Protein AF-0000000085275631 (afdb_homodimer)

Sequence (206 aa):
MLPTIRNWRVKLYSGRELEGDERRTMPYMPLYEVYSALKARQKQLEGGDKVHSDCPPELANLTECAEWEFYNGKLDGSITRGHPNGDYEVWKFSEVIKSKQEKMLPTIRNWRVKLYSGRELEGDERRTMPYMPLYEVYSALKARQKQLEGGDKVHSDCPPELANLTECAEWEFYNGKLDGSITRGHPNGDYEVWKFSEVIKSKQEK

Nearest PDB structures (foldseek):
  5x50-assembly1_F  TM=9.111E-01  e=1.555E-06  Komagataella phaffii GS115
  5m5y-assembly1_F  TM=8.422E-01  e=9.079E-07  Saccharomyces cerevisiae
  3gtj-assembly1_F  TM=9.039E-01  e=2.847E-06  Saccharomyces cerevisiae
  7o75-assembly1_F  TM=9.099E-01  e=5.576E-06  Saccharomyces cerevisiae S288C
  2nvx-assembly1_F  TM=8.985E-01  e=5.576E-06  Saccharomyces cerevisiae

Radius of gyration: 17.66 Å; Cα contacts (8 Å, |Δi|>4): 279; chains: 2; bounding box: 41×43×37 Å

Secondary structure (DSSP, 8-state):
---B----------SPEE-GGG--S-SEE-HHHHHHHHHHHHHHHHTTPPPPTTS-TT--SHHHHHHHHHHTT--B-EEEEE-TTS-EEEEEGGGSEEP----/---B----------SPEE-GGG--S-SEE-HHHHHHHHHHHHHHHHTTPPPPTTS-TT--SHHHHHHHHHHTT--B-EEEEE-TTS-EEEEEGGGSEEP----

Foldseek 3Di:
DDDDDDPPVVLQQPDEEQDDPRDDDDQADDPVRVVVQLVVQLVVVVVPDDQDPPQDPVDDDSSVSSVCCLVVVNDWDWDKAADPVRYIYIHISVRHHYDDDDD/DDDDDDPPVVLQQPDEEQDDPRDDDDQADDPVRVVVQLVVQLVVVVVPDDQDPPQDPVDDDSSVSSVCCLVVVNDWDWDKAADPVRYIYIHISVRHHYDDDDD

Organism: Cherax quadricarinatus (NCBI:txid27406)

pLDDT: mean 89.02, std 11.08, range [48.81, 97.0]

InterPro domains:
  IPR036161 RPB6/omega subunit-like superfamily [G3DSA:3.90.940.10] (14-97)
  IPR036161 RPB6/omega subunit-like superfamily [SSF63562] (8-97)

Structure (mmCIF, N/CA/C/O backbone):
data_AF-0000000085275631-model_v1
#
loop_
_entity.id
_entity.type
_entity.pdbx_description
1 polymer 'Uncharacterized protein'
#
loop_
_atom_site.group_PDB
_atom_site.id
_atom_site.type_symbol
_atom_site.label_atom_id
_atom_site.label_alt_id
_atom_site.label_comp_id
_atom_site.label_asym_id
_atom_site.label_entity_id
_atom_site.label_seq_id
_atom_site.pdbx_PDB_ins_code
_atom_site.Cartn_x
_atom_site.Cartn_y
_atom_site.Cartn_z
_atom_site.occupancy
_atom_site.B_iso_or_equiv
_atom_site.auth_seq_id
_atom_site.auth_comp_id
_atom_site.auth_asym_id
_atom_site.auth_atom_id
_atom_site.pdbx_PDB_model_num
ATOM 1 N N . MET A 1 1 ? 9.625 -22.375 -9.383 1 75.62 1 MET A N 1
ATOM 2 C CA . MET A 1 1 ? 8.82 -21.844 -8.281 1 75.62 1 MET A CA 1
ATOM 3 C C . MET A 1 1 ? 8.617 -20.344 -8.414 1 75.62 1 MET A C 1
ATOM 5 O O . MET A 1 1 ? 9.5 -19.641 -8.898 1 75.62 1 MET A O 1
ATOM 9 N N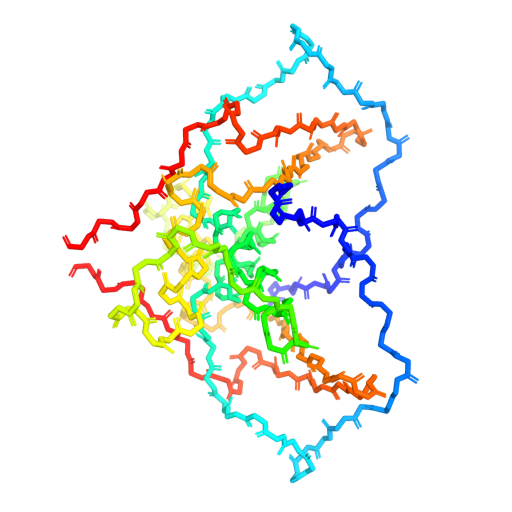 . LEU A 1 2 ? 7.387 -19.953 -8.289 1 86.81 2 LEU A N 1
ATOM 10 C CA . LEU A 1 2 ? 7.121 -18.531 -8.445 1 86.81 2 LEU A CA 1
ATOM 11 C C . LEU A 1 2 ? 7.641 -17.734 -7.246 1 86.81 2 LEU A C 1
ATOM 13 O O . LEU A 1 2 ? 7.586 -18.234 -6.113 1 86.81 2 LEU A O 1
ATOM 17 N N . PRO A 1 3 ? 8.219 -16.578 -7.523 1 84 3 PRO A N 1
ATOM 18 C CA . PRO A 1 3 ? 8.461 -15.719 -6.371 1 84 3 PRO A CA 1
ATOM 19 C C . PRO A 1 3 ? 7.207 -15.461 -5.543 1 84 3 PRO A C 1
ATOM 21 O O . PRO A 1 3 ? 6.109 -15.367 -6.102 1 84 3 PRO A O 1
ATOM 24 N N . THR A 1 4 ? 7.348 -15.453 -4.219 1 87.5 4 THR A N 1
ATOM 25 C CA . THR A 1 4 ? 6.188 -15.352 -3.338 1 87.5 4 THR A CA 1
ATOM 26 C C . THR A 1 4 ? 6.328 -14.156 -2.395 1 87.5 4 THR A C 1
ATOM 28 O O . T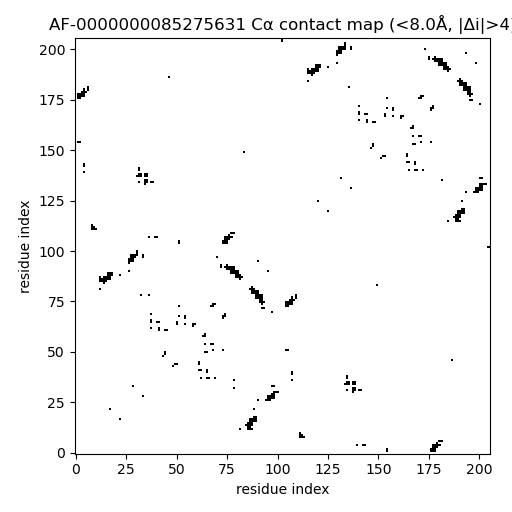HR A 1 4 ? 7.383 -13.961 -1.786 1 87.5 4 THR A O 1
ATOM 31 N N . ILE A 1 5 ? 5.215 -13.328 -2.436 1 82.88 5 ILE A N 1
ATOM 32 C CA . ILE A 1 5 ? 5.164 -12.242 -1.463 1 82.88 5 ILE A CA 1
ATOM 33 C C . ILE A 1 5 ? 4.629 -12.766 -0.132 1 82.88 5 ILE A C 1
ATOM 35 O O . ILE A 1 5 ? 3.539 -13.336 -0.075 1 82.88 5 ILE A O 1
ATOM 39 N N . ARG A 1 6 ? 5.289 -12.766 0.94 1 62.62 6 ARG A N 1
ATOM 40 C CA . ARG A 1 6 ? 4.855 -13.195 2.268 1 62.62 6 ARG A CA 1
ATOM 41 C C . ARG A 1 6 ? 4.414 -12 3.109 1 62.62 6 ARG A C 1
ATOM 43 O O . ARG A 1 6 ? 4.988 -10.914 3.002 1 62.62 6 ARG A O 1
ATOM 50 N N . ASN A 1 7 ? 3.111 -12.031 3.555 1 54.69 7 ASN A N 1
ATOM 51 C CA . ASN A 1 7 ? 2.492 -10.961 4.336 1 54.69 7 ASN A CA 1
ATOM 52 C C . ASN A 1 7 ? 3.43 -10.453 5.426 1 54.69 7 ASN A C 1
ATOM 54 O O . ASN A 1 7 ? 3.668 -11.141 6.418 1 54.69 7 ASN A O 1
ATOM 58 N N . TRP A 1 8 ? 4.387 -9.664 4.984 1 52 8 TRP A N 1
ATOM 59 C CA . TRP A 1 8 ? 5.391 -9.242 5.953 1 52 8 TRP A CA 1
ATOM 60 C C . TRP A 1 8 ? 4.875 -8.086 6.801 1 52 8 TRP A C 1
ATOM 62 O O . TRP A 1 8 ? 5.66 -7.371 7.43 1 52 8 TRP A O 1
ATOM 72 N N . ARG A 1 9 ? 3.447 -7.945 6.797 1 48.81 9 ARG A N 1
ATOM 73 C CA . ARG A 1 9 ? 3.082 -6.648 7.359 1 48.81 9 ARG A CA 1
ATOM 74 C C . ARG A 1 9 ? 3.939 -6.324 8.578 1 48.81 9 ARG A C 1
ATOM 76 O O . ARG A 1 9 ? 4.137 -5.152 8.906 1 48.81 9 ARG A O 1
ATOM 83 N N . VAL A 1 10 ? 4.238 -7.285 9.492 1 50.34 10 VAL A N 1
ATOM 84 C CA . VAL A 1 10 ? 4.812 -6.641 10.672 1 50.34 10 VAL A CA 1
ATOM 85 C C . VAL A 1 10 ? 6.254 -6.23 10.383 1 50.34 10 VAL A C 1
ATOM 87 O O . VAL A 1 10 ? 7.129 -7.082 10.219 1 50.34 10 VAL A O 1
ATOM 90 N N . LYS A 1 11 ? 6.43 -5.133 9.68 1 55.81 11 LYS A N 1
ATOM 91 C CA . LYS A 1 11 ? 7.832 -4.758 9.531 1 55.81 11 LYS A CA 1
ATOM 92 C C . LYS A 1 11 ? 8.438 -4.344 10.867 1 55.81 11 LYS A C 1
ATOM 94 O O . LYS A 1 11 ? 7.988 -3.373 11.484 1 55.81 11 LYS A O 1
ATOM 99 N N . LEU A 1 12 ? 9.008 -5.238 11.508 1 64.94 12 LEU A N 1
ATOM 100 C CA . LEU A 1 12 ? 9.797 -4.902 12.68 1 64.94 12 LEU A CA 1
ATOM 101 C C . LEU A 1 12 ? 11.125 -4.266 12.281 1 64.94 12 LEU A C 1
ATOM 103 O O . LEU A 1 12 ? 11.875 -4.832 11.484 1 64.94 12 LEU A O 1
ATOM 107 N N . TYR A 1 13 ? 11.156 -2.963 12.484 1 76.06 13 TYR A N 1
ATOM 108 C CA . TYR A 1 13 ? 12.414 -2.266 12.266 1 76.06 13 TYR A CA 1
ATOM 109 C C . TYR A 1 13 ? 13.344 -2.414 13.469 1 76.06 13 TYR A C 1
ATOM 111 O O . TYR A 1 13 ? 13.031 -1.936 14.562 1 76.06 13 TYR A O 1
ATOM 119 N N . SER A 1 14 ? 14.359 -3.158 13.312 1 85.31 14 SER A N 1
ATOM 120 C CA . SER A 1 14 ? 15.227 -3.562 14.414 1 85.31 14 SER A CA 1
ATOM 121 C C . SER A 1 14 ? 16.375 -2.578 14.602 1 85.31 14 SER A C 1
ATOM 123 O O . SER A 1 14 ? 17.062 -2.609 15.625 1 85.31 14 SER A O 1
ATOM 125 N N . GLY A 1 15 ? 16.594 -1.802 13.648 1 91.75 15 GLY A N 1
ATOM 126 C CA . GLY A 1 15 ? 17.672 -0.845 13.711 1 91.75 15 GLY A CA 1
ATOM 127 C C . GLY A 1 15 ? 17.25 0.51 14.242 1 91.75 15 GLY A C 1
ATOM 128 O O . GLY A 1 15 ? 16.219 0.631 14.883 1 91.75 15 GLY A O 1
ATOM 129 N N . ARG A 1 16 ? 18.062 1.498 14.047 1 95.38 16 ARG A N 1
ATOM 130 C CA . ARG A 1 16 ? 17.797 2.826 14.586 1 95.38 16 ARG A CA 1
ATOM 131 C C . ARG A 1 16 ? 16.984 3.664 13.602 1 95.38 16 ARG A C 1
ATOM 133 O O . ARG A 1 16 ? 16.984 3.387 12.398 1 95.38 16 ARG A O 1
ATOM 140 N N . GLU A 1 17 ? 16.297 4.637 14.148 1 95.62 17 GLU A N 1
ATOM 141 C CA . GLU A 1 17 ? 15.641 5.625 13.305 1 95.62 17 GLU A CA 1
ATOM 142 C C . GLU A 1 17 ? 16.641 6.641 12.758 1 95.62 17 GLU A C 1
ATOM 144 O O . GLU A 1 17 ? 17.438 7.199 13.516 1 95.62 17 GLU A O 1
ATOM 149 N N . LEU A 1 18 ? 16.656 6.84 11.5 1 96.75 18 LEU A N 1
ATOM 150 C CA . LEU A 1 18 ? 17.469 7.867 10.859 1 96.75 18 LEU A CA 1
ATOM 151 C C . LEU A 1 18 ? 16.703 9.188 10.766 1 96.75 18 LEU A C 1
ATOM 153 O O . LEU A 1 18 ? 15.633 9.242 10.164 1 96.75 18 LEU A O 1
ATOM 157 N N . GLU A 1 19 ? 17.281 10.273 11.328 1 95.75 19 GLU A N 1
ATOM 158 C CA . GLU A 1 19 ? 16.562 11.547 11.352 1 95.75 19 GLU A CA 1
ATOM 159 C C . GLU A 1 19 ? 17.406 12.664 10.734 1 95.75 19 GLU A C 1
ATOM 161 O O . GLU A 1 19 ? 18.625 12.562 10.68 1 95.75 19 GLU A O 1
ATOM 166 N N . GLY A 1 20 ? 16.625 13.648 10.242 1 93.44 20 GLY A N 1
ATOM 167 C CA . GLY A 1 20 ? 17.312 14.82 9.703 1 93.44 20 GLY A CA 1
ATOM 168 C C . GLY A 1 20 ? 18.328 14.484 8.625 1 93.44 20 GLY A C 1
ATOM 169 O O . GLY A 1 20 ? 17.984 13.805 7.648 1 93.44 20 GLY A O 1
ATOM 170 N N . ASP A 1 21 ? 19.578 14.844 8.859 1 95.19 21 ASP A N 1
ATOM 171 C CA . ASP A 1 21 ? 20.656 14.703 7.871 1 95.19 21 ASP A CA 1
ATOM 172 C C . ASP A 1 21 ? 21.078 13.242 7.738 1 95.19 21 ASP A C 1
ATOM 174 O O . ASP A 1 21 ? 21.781 12.883 6.793 1 95.19 21 ASP A O 1
ATOM 178 N N . GLU A 1 22 ? 20.688 12.438 8.609 1 97 22 GLU A N 1
ATOM 179 C CA . GLU A 1 22 ? 21.062 11.023 8.562 1 97 22 GLU A CA 1
ATOM 180 C C . GLU A 1 22 ? 20.172 10.258 7.586 1 97 22 GLU A C 1
ATOM 182 O O . GLU A 1 22 ? 20.484 9.117 7.219 1 97 22 GLU A O 1
ATOM 187 N N . ARG A 1 23 ? 19.062 10.867 7.117 1 96.44 23 ARG A N 1
ATOM 188 C CA . ARG A 1 23 ? 18.172 10.188 6.168 1 96.44 23 ARG A CA 1
ATOM 189 C C . ARG A 1 23 ? 18.875 9.984 4.824 1 96.44 23 ARG A C 1
ATOM 191 O O . ARG A 1 23 ? 19.625 10.852 4.371 1 96.44 23 ARG A O 1
ATOM 198 N N . ARG A 1 24 ? 18.516 8.867 4.242 1 95.56 24 ARG A N 1
ATOM 199 C CA . ARG A 1 24 ? 19.219 8.453 3.039 1 95.56 24 ARG A CA 1
ATOM 200 C C . ARG A 1 24 ? 18.328 8.555 1.811 1 95.56 24 ARG A C 1
ATOM 202 O O . ARG A 1 24 ? 18.812 8.562 0.679 1 95.56 24 ARG A O 1
ATOM 209 N N . THR A 1 25 ? 17.109 8.617 2.027 1 94.69 25 THR A N 1
ATOM 210 C CA . THR A 1 25 ? 16.203 8.727 0.895 1 94.69 25 THR A CA 1
ATOM 211 C C . THR A 1 25 ? 15.797 10.18 0.659 1 94.69 25 THR A C 1
ATOM 213 O O . THR A 1 25 ? 16.094 11.047 1.474 1 94.69 25 THR A O 1
ATOM 216 N N . MET A 1 26 ? 15.109 10.422 -0.453 1 94.88 26 MET A N 1
ATOM 217 C CA . MET A 1 26 ? 14.68 11.766 -0.846 1 94.88 26 MET A CA 1
ATOM 218 C C . MET A 1 26 ? 13.25 12.039 -0.383 1 94.88 26 MET A C 1
ATOM 220 O O . MET A 1 26 ? 12.461 11.109 -0.203 1 94.88 26 MET A O 1
ATOM 224 N N . PRO A 1 27 ? 12.922 13.289 -0.223 1 95.69 27 PRO A N 1
ATOM 225 C CA . PRO A 1 27 ? 11.594 13.648 0.287 1 95.69 27 PRO A CA 1
ATOM 226 C C . PRO A 1 27 ? 10.523 13.641 -0.8 1 95.69 27 PRO A C 1
ATOM 228 O O . PRO A 1 27 ? 9.844 14.648 -1.007 1 95.69 27 PRO A O 1
ATOM 231 N N . TYR A 1 28 ? 10.414 12.57 -1.433 1 95.88 28 TYR A N 1
ATOM 232 C CA . TYR A 1 28 ? 9.32 12.32 -2.357 1 95.88 28 TYR A CA 1
ATOM 233 C C . TYR A 1 28 ? 8.617 11.008 -2.029 1 95.88 28 TYR A C 1
ATOM 235 O O . TYR A 1 28 ? 9.234 10.086 -1.491 1 95.88 28 TYR A O 1
ATOM 243 N N . MET A 1 29 ? 7.383 10.992 -2.352 1 93.94 29 MET A N 1
ATOM 244 C CA . MET A 1 29 ? 6.57 9.812 -2.045 1 93.94 29 MET A CA 1
ATOM 245 C C . MET A 1 29 ? 6.137 9.102 -3.324 1 93.94 29 MET A C 1
ATOM 247 O O . MET A 1 29 ? 5.25 9.586 -4.035 1 93.94 29 MET A O 1
ATOM 251 N N . PRO A 1 30 ? 6.734 7.949 -3.559 1 91.69 30 PRO A N 1
ATOM 252 C CA . PRO A 1 30 ? 6.297 7.23 -4.758 1 91.69 30 PRO A CA 1
ATOM 253 C C . PRO A 1 30 ? 4.852 6.742 -4.656 1 91.69 30 PRO A C 1
ATOM 255 O O . PRO A 1 30 ? 4.277 6.727 -3.562 1 91.69 30 PRO A O 1
ATOM 258 N N . LEU A 1 31 ? 4.258 6.309 -5.66 1 90.25 31 LEU A N 1
ATOM 259 C CA . LEU A 1 31 ? 2.836 6 -5.781 1 90.25 31 LEU A CA 1
ATOM 260 C C . LEU A 1 31 ? 2.439 4.883 -4.824 1 90.25 31 LEU A C 1
ATOM 262 O O . LEU A 1 31 ? 1.352 4.91 -4.242 1 90.25 31 LEU A O 1
ATOM 266 N N . TYR A 1 32 ? 3.281 3.885 -4.656 1 90.56 32 TYR A N 1
ATOM 267 C CA . TYR A 1 32 ? 2.902 2.773 -3.791 1 90.56 32 TYR A CA 1
ATOM 268 C C . TYR A 1 32 ? 2.705 3.244 -2.355 1 90.56 32 TYR A C 1
ATOM 270 O O . TYR A 1 32 ? 1.877 2.697 -1.624 1 90.56 32 TYR A O 1
ATOM 278 N N . GLU A 1 33 ? 3.469 4.23 -1.907 1 91.12 33 GLU A N 1
ATOM 279 C CA . GLU A 1 33 ? 3.312 4.793 -0.569 1 91.12 33 GLU A CA 1
ATOM 280 C C . GLU A 1 33 ? 2.09 5.703 -0.493 1 91.12 33 GLU A C 1
ATOM 282 O O . GLU A 1 33 ? 1.37 5.699 0.508 1 91.12 33 GLU A O 1
ATOM 287 N N . VAL A 1 34 ? 1.913 6.48 -1.584 1 93.44 34 VAL A N 1
ATOM 288 C CA . VAL A 1 34 ? 0.735 7.336 -1.658 1 93.44 34 VAL A CA 1
ATOM 289 C C . VAL A 1 34 ? -0.53 6.492 -1.526 1 93.44 34 VAL A C 1
ATOM 291 O O . VAL A 1 34 ? -1.377 6.758 -0.672 1 93.44 34 VAL A O 1
ATOM 294 N N . TYR A 1 35 ? -0.593 5.508 -2.33 1 92.69 35 TYR A N 1
ATOM 295 C CA . TYR A 1 35 ? -1.804 4.695 -2.354 1 92.69 35 TYR A CA 1
ATOM 296 C C . TYR A 1 35 ? -1.987 3.951 -1.035 1 92.69 35 TYR A C 1
ATOM 298 O O . TYR A 1 35 ? -3.117 3.732 -0.591 1 92.69 35 TYR A O 1
ATOM 306 N N . SER A 1 36 ? -0.898 3.645 -0.447 1 89 36 SER A N 1
ATOM 307 C CA . SER A 1 36 ? -0.991 3.037 0.875 1 89 36 SER A CA 1
ATOM 308 C C . SER A 1 36 ? -1.603 4 1.887 1 89 36 SER A C 1
ATOM 310 O O . SER A 1 36 ? -2.441 3.605 2.699 1 89 36 SER A O 1
ATOM 312 N N . ALA A 1 37 ? -1.213 5.152 1.849 1 92.5 37 ALA A N 1
ATOM 313 C CA . ALA A 1 37 ? -1.757 6.18 2.732 1 92.5 37 ALA A CA 1
ATOM 314 C C . ALA A 1 37 ? -3.238 6.418 2.453 1 92.5 37 ALA A C 1
ATOM 316 O O . ALA A 1 37 ? -4.039 6.535 3.383 1 92.5 37 ALA A O 1
ATOM 317 N N . LEU A 1 38 ? -3.555 6.449 1.168 1 92.88 38 LEU A N 1
ATOM 318 C CA . LEU A 1 38 ? -4.945 6.66 0.776 1 92.88 38 LEU A CA 1
ATOM 319 C C . LEU A 1 38 ? -5.824 5.516 1.264 1 92.88 38 LEU A C 1
ATOM 321 O O . LEU A 1 38 ? -6.926 5.746 1.768 1 92.88 38 LEU A O 1
ATOM 325 N N . LYS A 1 39 ? -5.309 4.359 1.155 1 90.81 39 LYS A N 1
ATOM 326 C CA . LYS A 1 39 ? -6.066 3.195 1.607 1 90.81 39 LYS A CA 1
ATOM 327 C C . LYS A 1 39 ? -6.32 3.254 3.111 1 90.81 39 LYS A C 1
ATOM 329 O O . LYS A 1 39 ? -7.422 2.959 3.57 1 90.81 39 LYS A O 1
ATOM 334 N N . ALA A 1 40 ? -5.34 3.584 3.807 1 90.44 40 ALA A N 1
ATOM 335 C CA . ALA A 1 40 ? -5.488 3.699 5.254 1 90.44 40 ALA A CA 1
ATOM 336 C C . ALA A 1 40 ? -6.566 4.715 5.617 1 90.44 40 ALA A C 1
ATOM 338 O O . ALA A 1 40 ? -7.406 4.461 6.484 1 90.44 40 ALA A O 1
ATOM 339 N N . ARG A 1 41 ? -6.512 5.832 4.934 1 92 41 ARG A N 1
ATOM 340 C CA . ARG A 1 41 ? -7.512 6.859 5.211 1 92 41 ARG A CA 1
ATOM 341 C C . ARG A 1 41 ? -8.906 6.375 4.828 1 92 41 ARG A C 1
ATOM 343 O O . ARG A 1 41 ? -9.867 6.574 5.578 1 92 41 ARG A O 1
ATOM 350 N N . GLN A 1 42 ? -9 5.727 3.639 1 92.19 42 GLN A N 1
ATOM 351 C CA . GLN A 1 42 ? -10.281 5.191 3.193 1 92.19 42 GLN A CA 1
ATOM 352 C C . GLN A 1 42 ? -10.875 4.242 4.23 1 92.19 42 GLN A C 1
ATOM 354 O O . GLN A 1 42 ? -12.07 4.281 4.504 1 92.19 42 GLN A O 1
ATOM 359 N N . LYS A 1 43 ? -10.008 3.502 4.777 1 88.19 43 LYS A N 1
ATOM 360 C CA . LYS A 1 43 ? -10.469 2.549 5.785 1 88.19 43 LYS A CA 1
ATOM 361 C C . LYS A 1 43 ? -11 3.268 7.023 1 88.19 43 LYS A C 1
ATOM 363 O O . LYS A 1 43 ? -12 2.854 7.609 1 88.19 43 LYS A O 1
ATOM 368 N N . GLN A 1 44 ? -10.25 4.254 7.457 1 90.31 44 GLN A N 1
ATOM 369 C CA . GLN A 1 44 ? -10.711 5.066 8.57 1 90.31 44 GLN A CA 1
ATOM 370 C C . GLN A 1 44 ? -12.109 5.621 8.305 1 90.31 44 GLN A C 1
ATOM 372 O O . GLN A 1 44 ? -12.977 5.582 9.18 1 90.31 44 GLN A O 1
ATOM 377 N N . LEU A 1 45 ? -12.289 6.098 7.102 1 91.88 45 LEU A N 1
ATOM 378 C CA . LEU A 1 45 ? -13.586 6.66 6.719 1 91.88 45 LEU A CA 1
ATOM 379 C C . LEU A 1 45 ? -14.656 5.582 6.688 1 91.88 45 LEU A C 1
ATOM 381 O O . LEU A 1 45 ? -15.789 5.809 7.133 1 91.88 45 LEU A O 1
ATOM 385 N N . GLU A 1 46 ? -14.305 4.418 6.195 1 87.06 46 GLU A N 1
ATOM 386 C CA . GLU A 1 46 ? -15.219 3.273 6.191 1 87.06 46 GLU A CA 1
ATOM 387 C C . GLU A 1 46 ? -15.602 2.871 7.613 1 87.06 46 GLU A C 1
ATOM 389 O O . GLU A 1 46 ? -16.719 2.408 7.852 1 87.06 46 GLU A O 1
ATOM 394 N N . GLY A 1 47 ? -14.734 3.045 8.508 1 89.38 47 GLY A N 1
ATOM 395 C CA . GLY A 1 47 ? -14.953 2.666 9.891 1 89.38 47 GLY A CA 1
ATOM 396 C C . GLY A 1 47 ? -15.766 3.684 10.672 1 89.38 47 GLY A C 1
ATOM 397 O O . GLY A 1 47 ? -16.094 3.465 11.836 1 89.38 47 GLY A O 1
ATOM 398 N N . GLY A 1 48 ? -15.977 4.887 10.039 1 91.94 48 GLY A N 1
ATOM 399 C CA . GLY A 1 48 ? -16.859 5.836 10.688 1 91.94 48 GLY A CA 1
ATOM 400 C C . GLY A 1 48 ? -16.203 7.168 10.984 1 91.94 48 GLY A C 1
ATOM 401 O O . GLY A 1 48 ? -16.828 8.062 11.555 1 91.94 48 GLY A O 1
ATOM 402 N N . ASP A 1 49 ? -14.953 7.312 10.633 1 93.12 49 ASP A N 1
ATOM 403 C CA . ASP A 1 49 ? -14.305 8.609 10.82 1 93.12 49 ASP A CA 1
ATOM 404 C C . ASP A 1 49 ? -14.977 9.688 9.969 1 93.12 49 ASP A C 1
ATOM 406 O O . ASP A 1 49 ? -15.477 9.406 8.883 1 93.12 49 ASP A O 1
ATOM 410 N N . LYS A 1 50 ? -14.93 10.891 10.43 1 94 50 LYS A N 1
ATOM 411 C CA . LYS A 1 50 ? -15.508 11.992 9.672 1 94 50 LYS A CA 1
ATOM 412 C C . LYS A 1 50 ? -14.516 12.539 8.648 1 94 50 LYS A C 1
ATOM 414 O O . LYS A 1 50 ? -13.312 12.578 8.898 1 94 50 LYS A O 1
ATOM 419 N N . VAL A 1 51 ? -15.086 13.008 7.578 1 94.19 51 VAL A N 1
ATOM 420 C CA . VAL A 1 51 ? -14.281 13.695 6.578 1 94.19 51 VAL A CA 1
ATOM 421 C C . VAL A 1 51 ? -13.867 15.07 7.105 1 94.19 51 VAL A C 1
ATOM 423 O O . VAL A 1 51 ? -14.586 15.672 7.91 1 94.19 51 VAL A O 1
ATOM 426 N N . HIS A 1 52 ? -12.688 15.477 6.602 1 95.62 52 HIS A N 1
ATOM 427 C CA . HIS A 1 52 ? -12.258 16.828 6.977 1 95.62 52 HIS A CA 1
ATOM 428 C C . HIS A 1 52 ? -13.32 17.859 6.621 1 95.62 52 HIS A C 1
ATOM 430 O O . HIS A 1 52 ? -13.922 17.797 5.543 1 95.62 52 HIS A O 1
ATOM 436 N N . SER A 1 53 ? -13.445 18.766 7.43 1 94.81 53 SER A N 1
ATOM 437 C CA . SER A 1 53 ? -14.523 19.734 7.289 1 94.81 53 SER A CA 1
ATOM 438 C C . SER A 1 53 ? -14.367 20.578 6.02 1 94.81 53 SER A C 1
ATOM 440 O O . SER A 1 53 ? -15.352 21.047 5.457 1 94.81 53 SER A O 1
ATOM 442 N N . ASP A 1 54 ? -13.156 20.75 5.488 1 95.5 54 ASP A N 1
ATOM 443 C CA . ASP A 1 54 ? -12.891 21.578 4.305 1 95.5 54 ASP A CA 1
ATOM 444 C C . ASP A 1 54 ? -13.164 20.781 3.023 1 95.5 54 ASP A C 1
ATOM 446 O O . ASP A 1 54 ? -13.133 21.344 1.927 1 95.5 54 ASP A O 1
ATOM 450 N N . CYS A 1 55 ? -13.375 19.516 3.182 1 95.12 55 CYS A N 1
ATOM 451 C CA . CYS A 1 55 ? -13.633 18.719 1.99 1 95.12 55 CYS A CA 1
ATOM 452 C C . CYS A 1 55 ? -14.883 19.203 1.264 1 95.12 55 CYS A C 1
ATOM 454 O O . CYS A 1 55 ? -15.938 19.391 1.88 1 95.12 55 CYS A O 1
ATOM 456 N N . PRO A 1 56 ? -14.734 19.438 -0.013 1 95.44 56 PRO A N 1
ATOM 457 C CA . PRO A 1 56 ? -15.906 19.922 -0.75 1 95.44 56 PRO A CA 1
ATOM 458 C C . PRO A 1 56 ? -17.109 19 -0.619 1 95.44 56 PRO A C 1
ATOM 460 O O . PRO A 1 56 ? -16.969 17.781 -0.752 1 95.44 56 PRO A O 1
ATOM 463 N N . PRO A 1 57 ? -18.234 19.609 -0.42 1 92.06 57 PRO A N 1
ATOM 464 C CA . PRO A 1 57 ? -19.438 18.812 -0.23 1 92.06 57 PRO A CA 1
ATOM 465 C C . PRO A 1 57 ? -19.812 18.016 -1.48 1 92.06 57 PRO A C 1
ATOM 467 O O . PRO A 1 57 ? -20.531 17.016 -1.389 1 92.06 57 PRO A O 1
ATOM 470 N N . GLU A 1 58 ? -19.281 18.438 -2.633 1 94.44 58 GLU A N 1
ATOM 471 C CA . GLU A 1 58 ? -19.609 17.766 -3.883 1 94.44 58 GLU A CA 1
ATOM 472 C C . GLU A 1 58 ? -18.906 16.406 -3.979 1 94.44 58 GLU A C 1
ATOM 474 O O . GLU A 1 58 ? -19.297 15.555 -4.785 1 94.44 58 GLU A O 1
ATOM 479 N N . LEU A 1 59 ? -17.859 16.297 -3.15 1 90.38 59 LEU A N 1
ATOM 480 C CA . LEU A 1 59 ? -17.188 15.008 -3.125 1 90.38 59 LEU A CA 1
ATOM 481 C C . LEU A 1 59 ? -17.938 14.016 -2.242 1 90.38 59 LEU A C 1
ATOM 483 O O . LEU A 1 59 ? -18.094 14.242 -1.041 1 90.38 59 LEU A O 1
ATOM 487 N N . ALA A 1 60 ? -18.547 13.023 -2.826 1 82.81 60 ALA A N 1
ATOM 488 C CA . ALA A 1 60 ? -19.406 12.102 -2.08 1 82.81 60 ALA A CA 1
ATOM 489 C C . ALA A 1 60 ? -18.734 10.742 -1.909 1 82.81 60 ALA A C 1
ATOM 491 O O . ALA A 1 60 ? -19.172 9.922 -1.102 1 82.81 60 ALA A O 1
ATOM 492 N N . ASN A 1 61 ? -17.75 10.477 -2.568 1 92 61 ASN A N 1
ATOM 493 C CA . ASN A 1 61 ? -17.094 9.18 -2.512 1 92 61 ASN A CA 1
ATOM 494 C C . ASN A 1 61 ? -15.891 9.195 -1.57 1 92 61 ASN A C 1
ATOM 496 O O . ASN A 1 61 ? -15.117 10.156 -1.562 1 92 61 ASN A O 1
ATOM 500 N N . LEU A 1 62 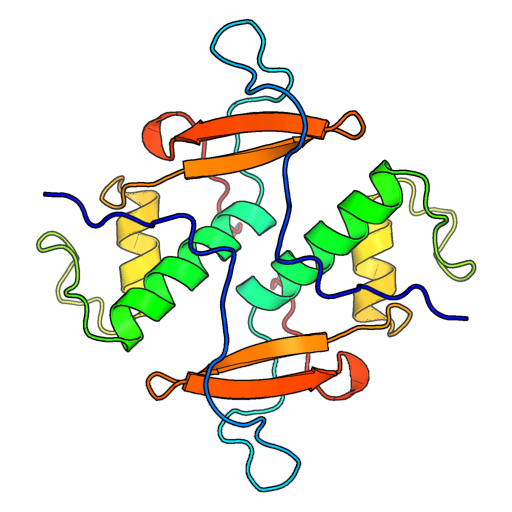? -15.797 8.156 -0.729 1 91.25 62 LEU A N 1
ATOM 501 C CA . LEU A 1 62 ? -14.758 8.047 0.291 1 91.25 62 LEU A CA 1
ATOM 502 C C . LEU A 1 62 ? -13.375 8.148 -0.332 1 91.25 62 LEU A C 1
ATOM 504 O O . LEU A 1 62 ? -12.477 8.773 0.237 1 91.25 62 LEU A O 1
ATOM 508 N N . THR A 1 63 ? -13.273 7.613 -1.51 1 91 63 THR A N 1
ATOM 509 C CA . THR A 1 63 ? -11.992 7.633 -2.199 1 91 63 THR A CA 1
ATOM 510 C C . THR A 1 63 ? -11.609 9.062 -2.586 1 91 63 THR A C 1
ATOM 512 O O . THR A 1 63 ? -10.477 9.484 -2.355 1 91 63 THR A O 1
ATOM 515 N N . GLU A 1 64 ? -12.539 9.75 -3.092 1 94.44 64 GLU A N 1
ATOM 516 C CA . GLU A 1 64 ? -12.281 11.125 -3.518 1 94.44 64 GLU A CA 1
ATOM 517 C C . GLU A 1 64 ? -11.977 12.023 -2.324 1 94.44 64 GLU A C 1
ATOM 519 O O . GLU A 1 64 ? -11.109 12.898 -2.402 1 94.44 64 GLU A O 1
ATOM 524 N N . CYS A 1 65 ? -12.695 11.805 -1.263 1 95.81 65 CYS A N 1
ATOM 525 C CA . CYS A 1 65 ? -12.461 12.602 -0.059 1 95.81 65 CYS A CA 1
ATOM 526 C C . CYS A 1 65 ? -11.062 12.352 0.499 1 95.81 65 CYS A C 1
ATOM 528 O O . CYS A 1 65 ? -10.344 13.297 0.826 1 95.81 65 CYS A O 1
ATOM 530 N N . ALA A 1 66 ? -10.742 11.055 0.584 1 95.88 66 ALA A N 1
ATOM 531 C CA . ALA A 1 66 ? -9.406 10.695 1.067 1 95.88 66 ALA A CA 1
ATOM 532 C C . ALA A 1 66 ? -8.32 11.32 0.197 1 95.88 66 ALA A C 1
ATOM 534 O O . ALA A 1 66 ? -7.328 11.836 0.71 1 95.88 66 ALA A O 1
ATOM 535 N N . GLU A 1 67 ? -8.5 11.305 -1.051 1 95.19 67 GLU A N 1
ATOM 536 C CA . GLU A 1 67 ? -7.543 11.883 -1.989 1 95.19 67 GLU A CA 1
ATOM 537 C C . GLU A 1 67 ? -7.426 13.391 -1.799 1 95.19 67 GLU A C 1
ATOM 539 O O . GLU A 1 67 ? -6.32 13.93 -1.746 1 95.19 67 GLU A O 1
ATOM 544 N N . TRP A 1 68 ? -8.578 14.016 -1.716 1 96.19 68 TRP A N 1
ATOM 545 C CA . TRP A 1 68 ? -8.594 15.461 -1.521 1 96.19 68 TRP A CA 1
ATOM 546 C C . TRP A 1 68 ? -7.848 15.844 -0.248 1 96.19 68 TRP A C 1
ATOM 548 O O . TRP A 1 68 ? -6.988 16.734 -0.267 1 96.19 68 TRP A O 1
ATOM 558 N N . GLU A 1 69 ? -8.172 15.164 0.837 1 96.56 69 GLU A N 1
ATOM 559 C CA . GLU A 1 69 ? -7.516 15.438 2.115 1 96.56 69 GLU A CA 1
ATOM 560 C C . GLU A 1 69 ? -6.004 15.281 2.006 1 96.56 69 GLU A C 1
ATOM 562 O O . GLU A 1 69 ? -5.25 16.125 2.496 1 96.56 69 GLU A O 1
ATOM 567 N N . PHE A 1 70 ? -5.652 14.25 1.395 1 96.25 70 PHE A N 1
ATOM 568 C CA . PHE A 1 70 ? -4.242 13.906 1.281 1 96.25 70 PHE A CA 1
ATOM 569 C C . PHE A 1 70 ? -3.496 14.961 0.465 1 96.25 70 PHE A C 1
ATOM 571 O O . PHE A 1 70 ? -2.502 15.523 0.928 1 96.25 70 PHE A O 1
ATOM 578 N N . TYR A 1 71 ? -3.965 15.375 -0.688 1 96.06 71 TYR A N 1
ATOM 579 C CA . TYR A 1 71 ? -3.248 16.25 -1.603 1 96.06 71 TYR A CA 1
ATOM 580 C C . TYR A 1 71 ? -3.389 17.719 -1.178 1 96.06 71 TYR A C 1
ATOM 582 O O . TYR A 1 71 ? -2.588 18.562 -1.577 1 96.06 71 TYR A O 1
ATOM 590 N N . ASN A 1 72 ? -4.32 18.062 -0.389 1 96.25 72 ASN A N 1
ATOM 591 C CA . ASN A 1 72 ? -4.508 19.438 0.056 1 96.25 72 ASN A CA 1
ATOM 592 C C . ASN A 1 72 ? -3.936 19.656 1.454 1 96.25 72 ASN A C 1
ATOM 594 O O . ASN A 1 72 ? -4.227 20.656 2.098 1 96.25 72 ASN A O 1
ATOM 598 N N . GLY A 1 73 ? -3.264 18.641 1.97 1 95.12 73 GLY A N 1
ATOM 599 C CA . GLY A 1 73 ? -2.555 18.797 3.229 1 95.12 73 GLY A CA 1
ATOM 600 C C . GLY A 1 73 ? -3.463 18.719 4.441 1 95.12 73 GLY A C 1
ATOM 601 O O . GLY A 1 73 ? -3.189 19.344 5.469 1 95.12 73 GLY A O 1
ATOM 602 N N . LYS A 1 74 ? -4.566 18.016 4.301 1 96.12 74 LYS A N 1
ATOM 603 C CA . LYS A 1 74 ? -5.543 17.922 5.383 1 96.12 74 LYS A CA 1
ATOM 604 C C . LYS A 1 74 ? -5.48 16.562 6.066 1 96.12 74 LYS A C 1
ATOM 606 O O . LYS A 1 74 ? -6.387 16.188 6.816 1 96.12 74 LYS A O 1
ATOM 611 N N . LEU A 1 75 ? -4.531 15.812 5.816 1 95.56 75 LEU A N 1
ATOM 612 C CA . LEU A 1 75 ? -4.277 14.5 6.402 1 95.56 75 LEU A CA 1
ATOM 613 C C . LEU A 1 75 ? -2.896 14.453 7.051 1 95.56 75 LEU A C 1
ATOM 615 O O . LEU A 1 75 ? -1.886 14.695 6.387 1 95.56 75 LEU A O 1
ATOM 619 N N . ASP A 1 76 ? -2.922 14.141 8.32 1 95.69 76 ASP A N 1
ATOM 620 C CA . ASP A 1 76 ? -1.66 14 9.039 1 95.69 76 ASP A CA 1
ATOM 621 C C . ASP A 1 76 ? -1.202 12.539 9.055 1 95.69 76 ASP A C 1
ATOM 623 O O . ASP A 1 76 ? -2.025 11.625 8.992 1 95.69 76 ASP A O 1
ATOM 627 N N . GLY A 1 77 ? 0.065 12.398 9.141 1 94.19 77 GLY A N 1
ATOM 628 C CA . GLY A 1 77 ? 0.632 11.055 9.164 1 94.19 77 GLY A CA 1
ATOM 629 C C . GLY A 1 77 ? 2.055 11 8.648 1 94.19 77 GLY A C 1
ATOM 630 O O . GLY A 1 77 ? 2.713 12.039 8.508 1 94.19 77 GLY A O 1
ATOM 631 N N . SER A 1 78 ? 2.537 9.719 8.461 1 93.38 78 SER A N 1
ATOM 632 C CA . SER A 1 78 ? 3.9 9.508 7.988 1 93.38 78 SER A CA 1
ATOM 633 C C . SER A 1 78 ? 4.043 8.164 7.281 1 93.38 78 SER A C 1
ATOM 635 O O . SER A 1 78 ? 3.176 7.297 7.41 1 93.38 78 SER A O 1
ATOM 637 N N . ILE A 1 79 ? 5.098 8.125 6.531 1 91.44 79 ILE A N 1
ATOM 638 C CA . ILE A 1 79 ? 5.516 6.844 5.98 1 91.44 79 ILE A CA 1
ATOM 639 C C . ILE A 1 79 ? 6.863 6.441 6.574 1 91.44 79 ILE A C 1
ATOM 641 O O . ILE A 1 79 ? 7.688 7.301 6.895 1 91.44 79 ILE A O 1
ATOM 645 N N . THR A 1 80 ? 7.07 5.137 6.668 1 90.38 80 THR A N 1
ATOM 646 C CA . THR A 1 80 ? 8.32 4.598 7.191 1 90.38 80 THR A CA 1
ATOM 647 C C . THR A 1 80 ? 9.062 3.805 6.117 1 90.38 80 THR A C 1
ATOM 649 O O . THR A 1 80 ? 8.469 2.949 5.453 1 90.38 80 THR A O 1
ATOM 652 N N . ARG A 1 81 ? 10.32 4.188 5.895 1 90.06 81 ARG A N 1
ATOM 653 C CA . ARG A 1 81 ? 11.18 3.479 4.953 1 90.06 81 ARG A CA 1
ATOM 654 C C . ARG A 1 81 ? 12.266 2.697 5.684 1 90.06 81 ARG A C 1
ATOM 656 O O . ARG A 1 81 ? 13.039 3.271 6.449 1 90.06 81 ARG A O 1
ATOM 663 N N . GLY A 1 82 ? 12.328 1.446 5.402 1 88.81 82 GLY A N 1
ATOM 664 C CA . GLY A 1 82 ? 13.344 0.596 6.012 1 88.81 82 GLY A CA 1
ATOM 665 C C . GLY A 1 82 ? 14.531 0.34 5.102 1 88.81 82 GLY A C 1
ATOM 666 O O . GLY A 1 82 ? 14.406 0.388 3.877 1 88.81 82 GLY A O 1
ATOM 667 N N . HIS A 1 83 ? 15.609 0.002 5.789 1 88.88 83 HIS A N 1
ATOM 668 C CA . HIS A 1 83 ? 16.828 -0.364 5.082 1 88.88 83 HIS A CA 1
ATOM 669 C C . HIS A 1 83 ? 17.234 -1.809 5.375 1 88.88 83 HIS A C 1
ATOM 671 O O . HIS A 1 83 ? 16.797 -2.383 6.379 1 88.88 83 HIS A O 1
ATOM 677 N N . PRO A 1 84 ? 18.016 -2.434 4.586 1 84.88 84 PRO A N 1
ATOM 678 C CA . PRO A 1 84 ? 18.391 -3.842 4.746 1 84.88 84 PRO A CA 1
ATOM 679 C C . PRO A 1 84 ? 19.062 -4.125 6.094 1 84.88 84 PRO A C 1
ATOM 681 O O . PRO A 1 84 ? 18.906 -5.223 6.637 1 84.88 84 PRO A O 1
ATOM 684 N N . ASN A 1 85 ? 19.703 -3.189 6.715 1 88.31 85 ASN A N 1
ATOM 685 C CA . ASN A 1 85 ? 20.406 -3.402 7.977 1 88.31 85 ASN A CA 1
ATOM 686 C C . ASN A 1 85 ? 19.484 -3.23 9.172 1 88.31 85 ASN A C 1
ATOM 688 O O . ASN A 1 85 ? 19.922 -3.295 10.32 1 88.31 85 ASN A O 1
ATOM 692 N N . GLY A 1 86 ? 18.219 -2.883 8.906 1 89.19 86 GLY A N 1
ATOM 693 C CA . GLY A 1 86 ? 17.234 -2.746 9.961 1 89.19 86 GLY A CA 1
ATOM 694 C C . GLY A 1 86 ? 16.938 -1.302 10.328 1 89.19 86 GLY A C 1
ATOM 695 O O . GLY A 1 86 ? 15.961 -1.012 11.008 1 89.19 86 GLY A O 1
ATOM 696 N N . ASP A 1 87 ? 17.781 -0.376 9.922 1 93.5 87 ASP A N 1
ATOM 697 C CA . ASP A 1 87 ? 17.531 1.042 10.156 1 93.5 87 ASP A CA 1
ATOM 698 C C . ASP A 1 87 ? 16.297 1.519 9.391 1 93.5 87 ASP A C 1
ATOM 700 O O . ASP A 1 87 ? 15.859 0.863 8.445 1 93.5 87 ASP A O 1
ATOM 704 N N . TYR A 1 88 ? 15.773 2.611 9.883 1 94.06 88 TYR A N 1
ATOM 705 C CA . TYR A 1 88 ? 14.594 3.111 9.18 1 94.06 88 TYR A CA 1
ATOM 706 C C . TYR A 1 88 ? 14.492 4.625 9.305 1 94.06 88 TYR A C 1
ATOM 708 O O . TYR A 1 88 ? 15.156 5.238 10.141 1 94.06 88 TYR A O 1
ATOM 716 N N . GLU A 1 89 ? 13.711 5.168 8.398 1 95.31 89 GLU A N 1
ATOM 717 C CA . GLU A 1 89 ? 13.414 6.598 8.367 1 95.31 89 GLU A CA 1
ATOM 718 C C . GLU A 1 89 ? 11.914 6.855 8.367 1 95.31 89 GLU A C 1
ATOM 720 O O . GLU A 1 89 ? 11.148 6.09 7.781 1 95.31 89 GLU A O 1
ATOM 725 N N . VAL A 1 90 ? 11.562 7.957 8.977 1 93.94 90 VAL A N 1
ATOM 726 C CA . VAL A 1 90 ? 10.156 8.367 8.992 1 93.94 90 VAL A CA 1
ATOM 727 C C . VAL A 1 90 ? 10 9.688 8.258 1 93.94 90 VAL A C 1
ATOM 729 O O . VAL A 1 90 ? 10.727 10.648 8.523 1 93.94 90 VAL A O 1
ATOM 732 N N . TRP A 1 91 ? 9.141 9.719 7.281 1 94.62 91 TRP A N 1
ATOM 733 C CA . TRP A 1 91 ? 8.836 10.914 6.5 1 94.62 91 TRP A CA 1
ATOM 734 C C . TRP A 1 91 ? 7.395 11.367 6.742 1 94.62 91 TRP A C 1
ATOM 736 O O . TRP A 1 91 ? 6.449 10.633 6.453 1 94.62 91 TRP A O 1
ATOM 746 N N . LYS A 1 92 ? 7.238 12.562 7.32 1 94.88 92 LYS A N 1
ATOM 747 C CA . LYS A 1 92 ? 5.898 13.117 7.492 1 94.88 92 LYS A CA 1
ATOM 748 C C . LYS A 1 92 ? 5.285 13.5 6.148 1 94.88 92 LYS A C 1
ATOM 750 O O . LYS A 1 92 ? 5.996 13.883 5.219 1 94.88 92 LYS A O 1
ATOM 755 N N . PHE A 1 93 ? 3.951 13.469 6.109 1 96 93 PHE A N 1
ATOM 756 C CA . PHE A 1 93 ? 3.248 13.82 4.883 1 96 93 PHE A CA 1
ATOM 757 C C . PHE A 1 93 ? 3.559 15.258 4.477 1 96 93 PHE A C 1
ATOM 759 O O . PHE A 1 93 ? 3.623 15.57 3.287 1 96 93 PHE A O 1
ATOM 766 N N . SER A 1 94 ? 3.826 16.062 5.438 1 94.94 94 SER A N 1
ATOM 767 C CA . SER A 1 94 ? 4.07 17.484 5.184 1 94.94 94 SER A CA 1
ATOM 768 C C . SER A 1 94 ? 5.477 17.703 4.641 1 94.94 94 SER A C 1
ATOM 770 O O . SER A 1 94 ? 5.777 18.797 4.129 1 94.94 94 SER A O 1
ATOM 772 N N . GLU A 1 95 ? 6.336 16.719 4.715 1 94.56 95 GLU A N 1
ATOM 773 C CA . GLU A 1 95 ? 7.746 16.859 4.367 1 94.56 95 GLU A CA 1
ATOM 774 C C . GLU A 1 95 ? 8.031 16.312 2.973 1 94.56 95 GLU A C 1
ATOM 776 O O . GLU A 1 95 ? 9.133 16.484 2.447 1 94.56 95 GLU A O 1
ATOM 781 N N . VAL A 1 96 ? 7.074 15.648 2.426 1 95.75 96 VAL A N 1
ATOM 782 C CA . VAL A 1 96 ? 7.375 14.914 1.199 1 95.75 96 VAL A CA 1
ATOM 783 C C . VAL A 1 96 ? 6.574 15.508 0.039 1 95.75 96 VAL A C 1
ATOM 785 O O . VAL A 1 96 ? 5.488 16.062 0.241 1 95.75 96 VAL A O 1
ATOM 788 N N . ILE A 1 97 ? 7.199 15.391 -1.125 1 95.12 97 ILE A N 1
ATOM 789 C CA . ILE A 1 97 ? 6.477 15.688 -2.357 1 95.12 97 ILE A CA 1
ATOM 790 C C . ILE A 1 97 ? 5.66 14.469 -2.785 1 95.12 97 ILE A C 1
ATOM 792 O O . ILE A 1 97 ? 6.211 13.383 -2.975 1 95.12 97 ILE A O 1
ATOM 796 N N . LYS A 1 98 ? 4.391 14.656 -2.961 1 93.5 98 LYS A N 1
ATOM 797 C CA . LYS A 1 98 ? 3.459 13.57 -3.236 1 93.5 98 LYS A CA 1
ATOM 798 C C . LYS A 1 98 ? 3.262 13.375 -4.738 1 93.5 98 LYS A C 1
ATOM 800 O O . LYS A 1 98 ? 2.865 14.305 -5.441 1 93.5 98 LYS A O 1
ATOM 805 N N . SER A 1 99 ? 3.525 12.156 -5.109 1 89.75 99 SER A N 1
ATOM 806 C CA . SER A 1 99 ? 3.316 11.828 -6.516 1 89.75 99 SER A CA 1
ATOM 807 C C . SER A 1 99 ? 1.832 11.727 -6.848 1 89.75 99 SER A C 1
ATOM 809 O O . SER A 1 99 ? 1.025 11.344 -5.996 1 89.75 99 SER A O 1
ATOM 811 N N . LYS A 1 100 ? 1.491 12.164 -8.062 1 86.31 100 LYS A N 1
ATOM 812 C CA . LYS A 1 100 ? 0.123 12.016 -8.555 1 86.31 100 LYS A CA 1
ATOM 813 C C . LYS A 1 100 ? 0.08 11.164 -9.82 1 86.31 100 LYS A C 1
ATOM 815 O O . LYS A 1 100 ? 0.978 11.242 -10.656 1 86.31 100 LYS A O 1
ATOM 820 N N . GLN A 1 101 ? -0.99 10.328 -9.703 1 75.25 101 GLN A N 1
ATOM 821 C CA . GLN A 1 101 ? -1.179 9.562 -10.93 1 75.25 101 GLN A CA 1
ATOM 822 C C . GLN A 1 101 ? -1.458 10.484 -12.117 1 75.25 101 GLN A C 1
ATOM 824 O O . GLN A 1 101 ? -2.266 11.414 -12.016 1 75.25 101 GLN A O 1
ATOM 829 N N . GLU A 1 102 ? -0.608 10.547 -13.07 1 66.56 102 GLU A N 1
ATOM 830 C CA . GLU A 1 102 ? -0.867 11.359 -14.258 1 66.56 102 GLU A CA 1
ATOM 831 C C . GLU A 1 102 ? -2.172 10.945 -14.93 1 66.56 102 GLU A C 1
ATOM 833 O O . GLU A 1 102 ? -2.404 9.758 -15.172 1 66.56 102 GLU A O 1
ATOM 838 N N . LYS A 1 103 ? -3.219 11.734 -14.805 1 52.38 103 LYS A N 1
ATOM 839 C CA . LYS A 1 103 ? -4.449 11.469 -15.539 1 52.38 103 LYS A CA 1
ATOM 840 C C . LYS A 1 103 ? -4.273 11.758 -17.031 1 52.38 103 LYS A C 1
ATOM 842 O O . LYS A 1 103 ? -3.471 12.609 -17.406 1 52.38 103 LYS A O 1
ATOM 847 N N . MET B 1 1 ? -8.352 19.953 14.297 1 75.62 1 MET B N 1
ATOM 848 C CA . MET B 1 1 ? -7.336 18.906 14.312 1 75.62 1 MET B CA 1
ATOM 849 C C . MET B 1 1 ? -7.387 18.078 13.031 1 75.62 1 MET B C 1
ATOM 851 O O . MET B 1 1 ? -8.461 17.875 12.469 1 75.62 1 MET B O 1
ATOM 855 N N . LEU B 1 2 ? -6.227 17.906 12.453 1 86.88 2 LEU B N 1
ATOM 856 C CA . LEU B 1 2 ? -6.219 17.156 11.203 1 86.88 2 LEU B CA 1
ATOM 857 C C . LEU B 1 2 ? -6.445 15.664 11.461 1 86.88 2 LEU B C 1
ATOM 859 O O . LEU B 1 2 ? -5.984 15.133 12.469 1 86.88 2 LEU B O 1
ATOM 863 N N . PRO B 1 3 ? -7.227 15.07 10.586 1 84.5 3 PRO B N 1
ATOM 864 C CA . PRO B 1 3 ? -7.227 13.609 10.672 1 84.5 3 PRO B CA 1
ATOM 865 C C . PRO B 1 3 ? -5.824 13.008 10.586 1 84.5 3 PRO B C 1
ATOM 867 O O . PRO B 1 3 ? -4.969 13.531 9.867 1 84.5 3 PRO B O 1
ATOM 870 N N . THR B 1 4 ? -5.559 11.977 11.391 1 87.81 4 THR B N 1
ATOM 871 C CA . THR B 1 4 ? -4.215 11.422 11.484 1 87.81 4 THR B CA 1
ATOM 872 C C . THR B 1 4 ? -4.223 9.93 11.164 1 87.81 4 THR B C 1
ATOM 874 O O . THR B 1 4 ? -5.066 9.188 11.672 1 87.81 4 THR B O 1
ATOM 877 N N . ILE B 1 5 ? -3.297 9.586 10.18 1 82.88 5 ILE B N 1
ATOM 878 C CA . ILE B 1 5 ? -3.107 8.164 9.898 1 82.88 5 ILE B CA 1
ATOM 879 C C . ILE B 1 5 ? -2.141 7.566 10.922 1 82.88 5 ILE B C 1
ATOM 881 O O . ILE B 1 5 ? -1.013 8.039 11.07 1 82.88 5 ILE B O 1
ATOM 885 N N . ARG B 1 6 ? -2.449 6.648 11.734 1 62.44 6 ARG B N 1
ATOM 886 C CA . ARG B 1 6 ? -1.607 5.977 12.719 1 62.44 6 ARG B CA 1
ATOM 887 C C . ARG B 1 6 ? -1.097 4.641 12.188 1 62.44 6 ARG B C 1
ATOM 889 O O . ARG B 1 6 ? -1.814 3.938 11.469 1 62.44 6 ARG B O 1
ATOM 896 N N . ASN B 1 7 ? 0.283 4.523 12.031 1 54.75 7 ASN B N 1
ATOM 897 C CA . ASN B 1 7 ? 0.943 3.34 11.492 1 54.75 7 ASN B CA 1
ATOM 898 C C . ASN B 1 7 ? 0.344 2.055 12.055 1 54.75 7 ASN B C 1
ATOM 900 O O . ASN B 1 7 ? 0.588 1.709 13.211 1 54.75 7 ASN B O 1
ATOM 904 N N . TRP B 1 8 ? -0.807 1.741 11.516 1 52.16 8 TRP B N 1
ATOM 905 C CA . TRP B 1 8 ? -1.508 0.594 12.086 1 52.16 8 TRP B CA 1
ATOM 906 C C . TRP B 1 8 ? -0.94 -0.714 11.547 1 52.16 8 TRP B C 1
ATOM 908 O O . TRP B 1 8 ? -1.582 -1.763 11.641 1 52.16 8 TRP B O 1
ATOM 918 N N . ARG B 1 9 ? 0.394 -0.567 11.031 1 48.91 9 ARG B N 1
ATOM 919 C CA . ARG B 1 9 ? 0.764 -1.76 10.273 1 48.91 9 ARG B CA 1
ATOM 920 C C . ARG B 1 9 ? 0.274 -3.023 10.977 1 48.91 9 ARG B C 1
ATOM 922 O O . ARG B 1 9 ? 0.007 -4.035 10.328 1 48.91 9 ARG B O 1
ATOM 929 N N . VAL B 1 10 ? 0.377 -3.143 12.32 1 50.28 10 VAL B N 1
ATOM 930 C CA . VAL B 1 10 ? 0.094 -4.523 12.695 1 50.28 10 VAL B CA 1
ATOM 931 C C . VAL B 1 10 ? -1.409 -4.781 12.617 1 50.28 10 VAL B C 1
ATOM 933 O O . VAL B 1 10 ? -2.178 -4.25 13.422 1 50.28 10 VAL B O 1
ATOM 936 N N . LYS B 1 11 ? -1.917 -4.98 11.43 1 56.03 11 LYS B N 1
ATOM 937 C CA . LYS B 1 11 ? -3.34 -5.309 11.445 1 56.03 11 LYS B CA 1
ATOM 938 C C . LYS B 1 11 ? -3.582 -6.672 12.078 1 56.03 11 LYS B C 1
ATOM 940 O O . LYS B 1 11 ? -3.107 -7.691 11.57 1 56.03 11 LYS B O 1
ATOM 945 N N . LEU B 1 12 ? -3.814 -6.668 13.281 1 64.81 12 LEU B N 1
ATOM 946 C CA . LEU B 1 12 ? -4.262 -7.887 13.945 1 64.81 12 LEU B CA 1
ATOM 947 C C . LEU B 1 12 ? -5.727 -8.172 13.633 1 64.81 12 LEU B C 1
ATOM 949 O O . LEU B 1 12 ? -6.586 -7.309 13.828 1 64.81 12 LEU B O 1
ATOM 953 N N . TYR B 1 13 ? -5.879 -9.172 12.781 1 75.94 13 TYR B N 1
ATOM 954 C CA . TYR B 1 13 ? -7.238 -9.625 12.5 1 75.94 13 TYR B CA 1
ATOM 955 C C . TYR B 1 13 ? -7.73 -10.57 13.594 1 75.94 13 TYR B C 1
ATOM 957 O O . TYR B 1 13 ? -7.184 -11.664 13.773 1 75.94 13 TYR B O 1
ATOM 965 N N . SER B 1 14 ? -8.625 -10.125 14.359 1 85.25 14 SER B N 1
ATOM 966 C CA . SER B 1 14 ? -9.062 -10.82 15.562 1 85.25 14 SER B CA 1
ATOM 967 C C . SER B 1 14 ? -10.234 -11.75 15.273 1 85.25 14 SER B C 1
ATOM 969 O O . SER B 1 14 ? -10.57 -12.609 16.094 1 85.25 14 SER B O 1
ATOM 971 N N . GLY B 1 15 ? -10.828 -11.539 14.195 1 91.62 15 GLY B N 1
ATOM 972 C CA . GLY B 1 15 ? -11.984 -12.352 13.828 1 91.62 15 GLY B CA 1
ATOM 973 C C . GLY B 1 15 ? -11.617 -13.555 12.984 1 91.62 15 GLY B C 1
ATOM 974 O O . GLY B 1 15 ? -10.461 -13.969 12.961 1 91.62 15 GLY B O 1
ATOM 975 N N . ARG B 1 16 ? -12.586 -14.141 12.367 1 95.44 16 ARG B N 1
ATOM 976 C CA . ARG B 1 16 ? -12.352 -15.359 11.594 1 95.44 16 ARG B CA 1
ATOM 977 C C . ARG B 1 16 ? -12.008 -15.031 10.148 1 95.44 16 ARG B C 1
ATOM 979 O O . ARG B 1 16 ? -12.328 -13.945 9.656 1 95.44 16 ARG B O 1
ATOM 986 N N . GLU B 1 17 ? -11.336 -15.977 9.531 1 95.69 17 GLU B N 1
ATOM 987 C CA . GLU B 1 17 ? -11.109 -15.867 8.086 1 95.69 17 GLU B CA 1
ATOM 988 C C . GLU B 1 17 ? -12.359 -16.234 7.305 1 95.69 17 GLU B C 1
ATOM 990 O O . GLU B 1 17 ? -12.977 -17.281 7.551 1 95.69 17 GLU B O 1
ATOM 995 N N . LEU B 1 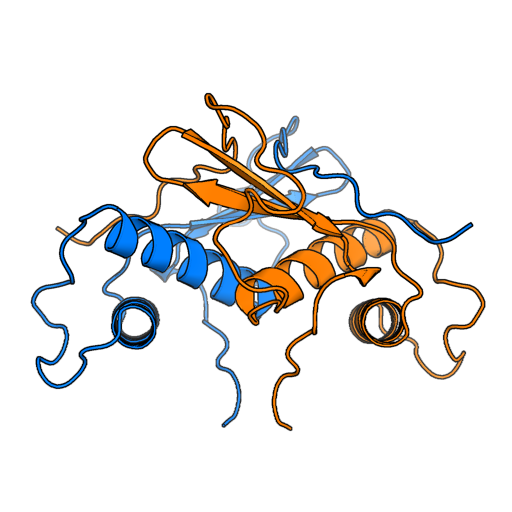18 ? -12.789 -15.414 6.441 1 96.75 18 LEU B N 1
ATOM 996 C CA . LEU B 1 18 ? -13.898 -15.695 5.535 1 96.75 18 LEU B CA 1
ATOM 997 C C . LEU B 1 18 ? -13.406 -16.344 4.25 1 96.75 18 LEU B C 1
ATOM 999 O O . LEU B 1 18 ? -12.562 -15.781 3.545 1 96.75 18 LEU B O 1
ATOM 1003 N N . GLU B 1 19 ? -13.945 -17.531 3.9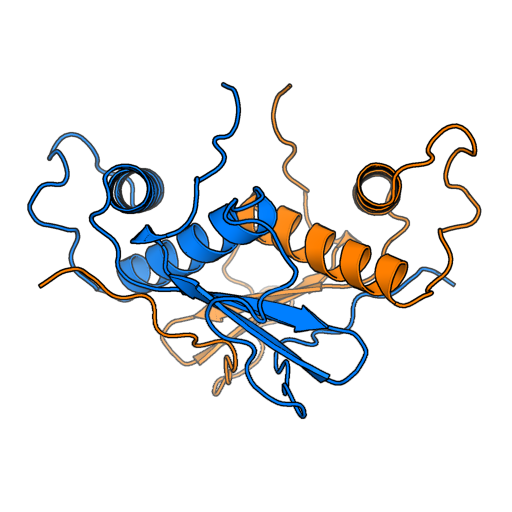1 1 95.88 19 GLU B N 1
ATOM 1004 C CA . GLU B 1 19 ? -13.461 -18.266 2.744 1 95.88 19 GLU B CA 1
ATOM 1005 C C . GLU B 1 19 ? -14.602 -18.609 1.797 1 95.88 19 GLU B C 1
ATOM 1007 O O . GLU B 1 19 ? -15.766 -18.672 2.209 1 95.88 19 GLU B O 1
ATOM 1012 N N . GLY B 1 20 ? -14.164 -18.75 0.532 1 93.56 20 GLY B N 1
ATOM 1013 C CA . GLY B 1 20 ? -15.133 -19.172 -0.46 1 93.56 20 GLY B CA 1
ATOM 1014 C C . GLY B 1 20 ? -16.359 -18.281 -0.515 1 93.56 20 GLY B C 1
ATOM 1015 O O . GLY B 1 20 ? -16.234 -17.062 -0.667 1 93.56 20 GLY B O 1
ATOM 1016 N N . ASP B 1 21 ? -17.547 -18.875 -0.275 1 95.19 21 ASP B N 1
ATOM 1017 C CA . ASP B 1 21 ? -18.812 -18.172 -0.417 1 95.19 21 ASP B CA 1
ATOM 1018 C C . ASP B 1 21 ? -19.047 -17.203 0.741 1 95.19 21 ASP B C 1
ATOM 1020 O O . ASP B 1 21 ? -19.938 -16.359 0.68 1 95.19 21 ASP B O 1
ATOM 1024 N N . GLU B 1 22 ? -18.297 -17.312 1.728 1 97 22 GLU B N 1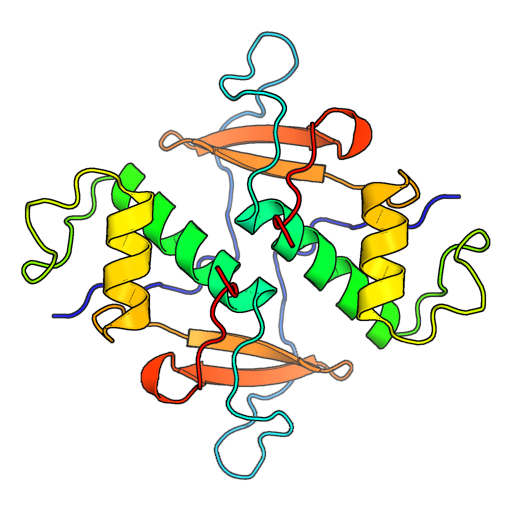
ATOM 1025 C CA . GLU B 1 22 ? -18.453 -16.438 2.883 1 97 22 GLU B CA 1
ATOM 1026 C C . GLU B 1 22 ? -17.797 -15.086 2.637 1 97 22 GLU B C 1
ATOM 1028 O O . GLU B 1 22 ? -18.031 -14.125 3.379 1 97 22 GLU B O 1
ATOM 1033 N N . ARG B 1 23 ? -16.969 -14.961 1.576 1 96.56 23 ARG B N 1
ATOM 1034 C CA . ARG B 1 23 ? -16.312 -13.688 1.278 1 96.56 23 ARG B CA 1
ATOM 1035 C C . ARG B 1 23 ? -17.344 -12.633 0.869 1 96.56 23 ARG B C 1
ATOM 1037 O O . ARG B 1 23 ? -18.312 -12.938 0.182 1 96.56 23 ARG B O 1
ATOM 1044 N N . ARG B 1 24 ? -17.016 -11.43 1.277 1 95.5 24 ARG B N 1
ATOM 1045 C CA . ARG B 1 24 ? -17.984 -10.344 1.112 1 95.5 24 ARG B CA 1
ATOM 1046 C C . ARG B 1 24 ? -17.516 -9.352 0.051 1 95.5 24 ARG B C 1
ATOM 1048 O O . ARG B 1 24 ? -18.312 -8.578 -0.476 1 95.5 24 ARG B O 1
ATOM 1055 N N . THR B 1 25 ? -16.312 -9.383 -0.223 1 94.62 25 THR B N 1
ATOM 1056 C CA . THR B 1 25 ? -15.805 -8.461 -1.233 1 94.62 25 THR B CA 1
ATOM 1057 C C . THR B 1 25 ? -15.719 -9.141 -2.594 1 94.62 25 THR B C 1
ATOM 1059 O O . THR B 1 25 ? -15.914 -10.359 -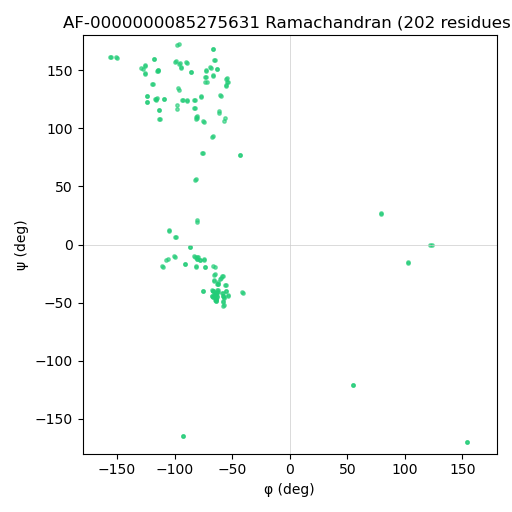2.697 1 94.62 25 THR B O 1
ATOM 1062 N N . MET B 1 26 ? -15.422 -8.367 -3.633 1 94.94 26 MET B N 1
ATOM 1063 C CA . MET B 1 26 ? -15.344 -8.859 -5.004 1 94.94 26 MET B CA 1
ATOM 1064 C C . MET B 1 26 ? -13.898 -9.188 -5.379 1 94.94 26 MET B C 1
ATOM 1066 O O . MET B 1 26 ? -12.961 -8.625 -4.816 1 94.94 26 MET B O 1
ATOM 1070 N N . PRO B 1 27 ? -13.742 -10.07 -6.328 1 95.75 27 PRO B N 1
ATOM 1071 C CA . PRO B 1 27 ? -12.398 -10.5 -6.711 1 95.75 27 PRO B CA 1
ATOM 1072 C C . PRO B 1 27 ? -11.711 -9.531 -7.668 1 95.75 27 PRO B C 1
ATOM 1074 O O . PRO B 1 27 ? -11.289 -9.922 -8.758 1 95.75 27 PRO B O 1
ATOM 1077 N N . TYR B 1 28 ? -11.609 -8.367 -7.266 1 95.81 28 TYR B N 1
ATOM 1078 C CA . TYR B 1 28 ? -10.812 -7.359 -7.953 1 95.81 28 TYR B CA 1
ATOM 1079 C C . TYR B 1 28 ? -9.859 -6.668 -6.984 1 95.81 28 TYR B C 1
ATOM 1081 O O . TYR B 1 28 ? -10.141 -6.574 -5.789 1 95.81 28 TYR B O 1
ATOM 1089 N N . MET B 1 29 ? -8.797 -6.23 -7.52 1 93.94 29 MET B N 1
ATOM 1090 C CA . MET B 1 29 ? -7.77 -5.598 -6.699 1 93.94 29 MET B CA 1
ATOM 1091 C C . MET B 1 29 ? -7.633 -4.117 -7.043 1 93.94 29 MET B C 1
ATOM 1093 O O . MET B 1 29 ? -7.078 -3.766 -8.086 1 93.94 29 MET B O 1
ATOM 1097 N N . PRO B 1 30 ? -8.102 -3.283 -6.121 1 91.69 30 PRO B N 1
ATOM 1098 C CA . PRO B 1 30 ? -7.938 -1.854 -6.406 1 91.69 30 PRO B CA 1
ATOM 1099 C C . PRO B 1 30 ? -6.477 -1.416 -6.414 1 91.69 30 PRO B C 1
ATOM 1101 O O . PRO B 1 30 ? -5.602 -2.156 -5.953 1 91.69 30 PRO B O 1
ATOM 1104 N N . LEU B 1 31 ? -6.148 -0.29 -6.848 1 90.31 31 LEU B N 1
ATOM 1105 C CA . LEU B 1 31 ? -4.801 0.198 -7.121 1 90.31 31 LEU B CA 1
ATOM 1106 C C . LEU B 1 31 ? -3.973 0.24 -5.84 1 90.31 31 LEU B C 1
ATOM 1108 O O . LEU B 1 31 ? -2.775 -0.06 -5.863 1 90.31 31 LEU B O 1
ATOM 1112 N N . TYR B 1 32 ? -4.566 0.63 -4.727 1 90.44 32 TYR B N 1
ATOM 1113 C CA . TYR B 1 32 ? -3.781 0.73 -3.502 1 90.44 32 TYR B CA 1
ATOM 1114 C C . TYR B 1 32 ? -3.232 -0.631 -3.094 1 90.44 32 TYR B C 1
ATOM 1116 O O . TYR B 1 32 ? -2.146 -0.721 -2.516 1 90.44 32 TYR B O 1
ATOM 1124 N N . GLU B 1 33 ? -3.961 -1.693 -3.35 1 91.25 33 GLU B N 1
ATOM 1125 C CA . GLU B 1 33 ? -3.496 -3.045 -3.053 1 91.25 33 GLU B CA 1
ATOM 1126 C C . GLU B 1 33 ? -2.457 -3.508 -4.066 1 91.25 33 GLU B C 1
ATOM 1128 O O . GLU B 1 33 ? -1.478 -4.164 -3.707 1 91.25 33 GLU B O 1
ATOM 1133 N N . VAL B 1 34 ? -2.74 -3.146 -5.336 1 93.56 34 VAL B N 1
ATOM 1134 C CA . VAL B 1 34 ? -1.784 -3.471 -6.387 1 93.56 34 VAL B CA 1
ATOM 1135 C C . VAL B 1 34 ? -0.427 -2.854 -6.062 1 93.56 34 VAL B C 1
ATOM 1137 O O . VAL B 1 34 ? 0.59 -3.551 -6.031 1 93.56 34 VAL B O 1
ATOM 1140 N N . TYR B 1 35 ? -0.454 -1.609 -5.812 1 92.75 35 TYR B N 1
ATOM 1141 C CA . TYR B 1 35 ? 0.801 -0.902 -5.586 1 92.75 35 TYR B CA 1
ATOM 1142 C C . TYR B 1 35 ? 1.486 -1.4 -4.316 1 92.75 35 TYR B C 1
ATOM 1144 O O . TYR B 1 35 ? 2.717 -1.437 -4.242 1 92.75 35 TYR B O 1
ATOM 1152 N N . SER B 1 36 ? 0.688 -1.797 -3.406 1 89.06 36 SER B N 1
ATOM 1153 C CA . SER B 1 36 ? 1.268 -2.393 -2.207 1 89.06 36 SER B CA 1
ATOM 1154 C C . SER B 1 36 ? 1.996 -3.691 -2.529 1 89.06 36 SER B C 1
ATOM 1156 O O . SER B 1 36 ? 3.092 -3.939 -2.021 1 89.06 36 SER B O 1
ATOM 1158 N N . ALA B 1 37 ? 1.441 -4.445 -3.297 1 92.62 37 ALA B N 1
ATOM 1159 C CA . ALA B 1 37 ? 2.057 -5.699 -3.723 1 92.62 37 ALA B CA 1
ATOM 1160 C C . ALA B 1 37 ? 3.332 -5.441 -4.52 1 92.62 37 ALA B C 1
ATOM 1162 O O . ALA B 1 37 ? 4.348 -6.109 -4.312 1 92.62 37 ALA B O 1
ATOM 1163 N N . LEU B 1 38 ? 3.234 -4.461 -5.387 1 93 38 LEU B N 1
ATOM 1164 C CA . LEU B 1 38 ? 4.395 -4.109 -6.199 1 93 38 LEU B CA 1
ATOM 1165 C C . LEU B 1 38 ? 5.547 -3.625 -5.324 1 93 38 LEU B C 1
ATOM 1167 O O . LEU B 1 38 ? 6.699 -4.008 -5.543 1 93 38 LEU B O 1
ATOM 1171 N N . LYS B 1 39 ? 5.219 -2.873 -4.363 1 90.69 39 LYS B N 1
ATOM 1172 C CA . LYS B 1 39 ? 6.242 -2.365 -3.455 1 90.69 39 LYS B CA 1
ATOM 1173 C C . LYS B 1 39 ? 6.922 -3.504 -2.697 1 90.69 39 LYS B C 1
ATOM 1175 O O . LYS B 1 39 ? 8.141 -3.516 -2.545 1 90.69 39 LYS B O 1
ATOM 1180 N N . ALA B 1 40 ? 6.152 -4.371 -2.236 1 90.56 40 ALA B N 1
ATOM 1181 C CA . ALA B 1 40 ? 6.703 -5.52 -1.521 1 90.56 40 ALA B CA 1
ATOM 1182 C C . ALA B 1 40 ? 7.672 -6.301 -2.404 1 90.56 40 ALA B C 1
ATOM 1184 O O . ALA B 1 40 ? 8.758 -6.684 -1.959 1 90.56 40 ALA B O 1
ATOM 1185 N N . ARG B 1 41 ? 7.246 -6.492 -3.631 1 92.19 41 ARG B N 1
ATOM 1186 C CA . ARG B 1 41 ? 8.117 -7.223 -4.547 1 92.19 41 ARG B CA 1
ATOM 1187 C C . ARG B 1 41 ? 9.391 -6.434 -4.836 1 92.19 41 ARG B C 1
ATOM 1189 O O . ARG B 1 41 ? 10.484 -7 -4.84 1 92.19 41 ARG B O 1
ATOM 1196 N N . GLN B 1 42 ? 9.227 -5.117 -5.066 1 92.31 42 GLN B N 1
ATOM 1197 C CA . GLN B 1 42 ? 10.383 -4.266 -5.309 1 92.31 42 GLN B CA 1
ATOM 1198 C C . GLN B 1 42 ? 11.391 -4.363 -4.172 1 92.31 42 GLN B C 1
ATOM 1200 O O . GLN B 1 42 ? 12.602 -4.43 -4.41 1 92.31 42 GLN B O 1
ATOM 1205 N N . LYS B 1 43 ? 10.852 -4.414 -3.037 1 88.12 43 LYS B N 1
ATOM 1206 C CA . LYS B 1 43 ? 11.727 -4.5 -1.872 1 88.12 43 LYS B CA 1
ATOM 1207 C C . LYS B 1 43 ? 12.484 -5.828 -1.849 1 88.12 43 LYS B C 1
ATOM 1209 O O . LYS B 1 43 ? 13.672 -5.867 -1.506 1 88.12 43 LYS B O 1
ATOM 1214 N N . GLN B 1 44 ? 11.766 -6.887 -2.111 1 90.5 44 GLN B N 1
ATOM 1215 C CA . GLN B 1 44 ? 12.414 -8.188 -2.213 1 90.5 44 GLN B CA 1
ATOM 1216 C C . GLN B 1 44 ? 13.562 -8.156 -3.211 1 90.5 44 GLN B C 1
ATOM 1218 O O . GLN B 1 44 ? 14.648 -8.672 -2.93 1 90.5 44 GLN B O 1
ATOM 1223 N N . LEU B 1 45 ? 13.305 -7.523 -4.324 1 92 45 LEU B N 1
ATOM 1224 C CA . LEU B 1 45 ? 14.32 -7.422 -5.363 1 92 45 LEU B CA 1
ATOM 1225 C C . LEU B 1 45 ? 15.492 -6.562 -4.898 1 92 45 LEU B C 1
ATOM 1227 O O . LEU B 1 45 ? 16.656 -6.895 -5.152 1 92 45 LEU B O 1
ATOM 1231 N N . GLU B 1 46 ? 15.195 -5.496 -4.203 1 87 46 GLU B N 1
ATOM 1232 C CA . GLU B 1 46 ? 16.219 -4.637 -3.623 1 87 46 GLU B CA 1
ATOM 1233 C C . GLU B 1 46 ? 17.062 -5.402 -2.607 1 87 46 GLU B C 1
ATOM 1235 O O . GLU B 1 46 ? 18.266 -5.137 -2.461 1 87 46 GLU B O 1
ATOM 1240 N N . GLY B 1 47 ? 16.469 -6.293 -1.933 1 89.56 47 GLY B N 1
ATOM 1241 C CA . GLY B 1 47 ? 17.156 -7.066 -0.906 1 89.56 47 GLY B CA 1
ATOM 1242 C C . GLY B 1 47 ? 18 -8.195 -1.47 1 89.56 47 GLY B C 1
ATOM 1243 O O . GLY B 1 47 ? 18.688 -8.891 -0.725 1 89.56 47 GLY B O 1
ATOM 1244 N N . GLY B 1 48 ? 17.828 -8.477 -2.805 1 91.94 48 GLY B N 1
ATOM 1245 C CA . GLY B 1 48 ? 18.719 -9.453 -3.412 1 91.94 48 GLY B CA 1
ATOM 1246 C C . GLY B 1 48 ? 17.984 -10.609 -4.051 1 91.94 48 GLY B C 1
ATOM 1247 O O . GLY B 1 48 ? 18.609 -11.531 -4.586 1 91.94 48 GLY B O 1
ATOM 1248 N N . ASP B 1 49 ? 16.672 -10.609 -3.982 1 93.25 49 ASP B N 1
ATOM 1249 C CA . ASP B 1 49 ? 15.922 -11.664 -4.656 1 93.25 49 ASP B CA 1
ATOM 1250 C C . ASP B 1 49 ? 16.141 -11.617 -6.168 1 93.25 49 ASP B C 1
ATOM 1252 O O . ASP B 1 49 ? 16.344 -10.547 -6.738 1 93.25 49 ASP B O 1
ATOM 1256 N N . LYS B 1 50 ? 16.047 -12.742 -6.801 1 94 50 LYS B N 1
ATOM 1257 C CA . LYS B 1 50 ? 16.203 -12.789 -8.25 1 94 50 LYS B CA 1
ATOM 1258 C C . LYS B 1 50 ? 14.891 -12.492 -8.961 1 94 50 LYS B C 1
ATOM 1260 O O . LYS B 1 50 ? 13.82 -12.883 -8.484 1 94 50 LYS B O 1
ATOM 1265 N N . VAL B 1 51 ? 15.039 -11.898 -10.117 1 94.25 51 VAL B N 1
ATOM 1266 C CA . VAL B 1 51 ? 13.883 -11.695 -10.984 1 94.25 51 VAL B CA 1
ATOM 1267 C C . VAL B 1 51 ? 13.445 -13.023 -11.594 1 94.25 51 VAL B C 1
ATOM 1269 O O . VAL B 1 51 ? 14.273 -13.922 -11.797 1 94.25 51 VAL B O 1
ATOM 1272 N N . HIS B 1 52 ? 12.133 -13.07 -11.82 1 95.62 52 HIS B N 1
ATOM 1273 C CA . HIS B 1 52 ? 11.641 -14.266 -12.484 1 95.62 52 HIS B CA 1
ATOM 1274 C C . HIS B 1 52 ? 12.383 -14.508 -13.797 1 95.62 52 HIS B C 1
ATOM 1276 O O . HIS B 1 52 ? 12.641 -13.562 -14.555 1 95.62 52 HIS B O 1
ATOM 1282 N N . SER B 1 53 ? 12.594 -15.688 -14.062 1 94.75 53 SER B N 1
ATOM 1283 C CA . SER B 1 53 ? 13.43 -16.047 -15.211 1 94.75 53 SER B CA 1
ATOM 1284 C C . SER B 1 53 ? 12.766 -15.633 -16.516 1 94.75 53 SER B C 1
ATOM 1286 O O . SER B 1 53 ? 13.453 -15.375 -17.516 1 94.75 53 SER B O 1
ATOM 1288 N N . ASP B 1 54 ? 11.445 -15.516 -16.609 1 95.44 54 ASP B N 1
ATOM 1289 C CA . ASP B 1 54 ? 10.719 -15.172 -17.828 1 95.44 54 ASP B CA 1
ATOM 1290 C C . ASP B 1 54 ? 10.711 -13.664 -18.062 1 95.44 54 ASP B C 1
ATOM 1292 O O . ASP B 1 54 ? 10.266 -13.195 -19.109 1 95.44 54 ASP B O 1
ATOM 1296 N N . CYS B 1 55 ? 11.133 -12.953 -17.062 1 95.06 55 CYS B N 1
ATOM 1297 C CA . CYS B 1 55 ? 11.148 -11.508 -17.234 1 95.06 55 CYS B CA 1
ATOM 1298 C C . CYS B 1 55 ? 12.031 -11.094 -18.406 1 95.06 55 CYS B C 1
ATOM 1300 O O . CYS B 1 55 ? 13.18 -11.531 -18.5 1 95.06 55 CYS B O 1
ATOM 1302 N N . PRO B 1 56 ? 11.477 -10.305 -19.281 1 95.38 56 PRO B N 1
ATOM 1303 C CA . PRO B 1 56 ? 12.289 -9.898 -20.422 1 95.38 56 PRO B CA 1
ATOM 1304 C C . PRO B 1 56 ? 13.602 -9.25 -20.016 1 95.38 56 PRO B C 1
ATOM 1306 O O . PRO B 1 56 ? 13.625 -8.383 -19.141 1 95.38 56 PRO B O 1
ATOM 1309 N N . PRO B 1 57 ? 14.609 -9.641 -20.719 1 92 57 PRO B N 1
ATOM 1310 C CA . PRO B 1 57 ? 15.93 -9.109 -20.359 1 92 57 PRO B CA 1
ATOM 1311 C C . PRO B 1 57 ? 16.047 -7.605 -20.609 1 92 57 PRO B C 1
ATOM 1313 O O . PRO B 1 57 ? 16.891 -6.941 -20.016 1 92 57 PRO B O 1
ATOM 1316 N N . GLU B 1 58 ? 15.141 -7.082 -21.438 1 94.5 58 GLU B N 1
ATOM 1317 C CA . GLU B 1 58 ? 15.18 -5.656 -21.75 1 94.5 58 GLU B CA 1
ATOM 1318 C C . GLU B 1 58 ? 14.695 -4.82 -20.562 1 94.5 58 GLU B C 1
ATOM 1320 O O . GLU B 1 58 ? 14.945 -3.615 -20.5 1 94.5 58 GLU B O 1
ATOM 1325 N N . LEU B 1 59 ? 13.977 -5.516 -19.688 1 90.56 59 LEU B N 1
ATOM 1326 C CA . LEU B 1 59 ? 13.531 -4.805 -18.484 1 90.56 59 LEU B CA 1
ATOM 1327 C C . LEU B 1 59 ? 14.648 -4.754 -17.438 1 90.56 59 LEU B C 1
ATOM 1329 O O . LEU B 1 59 ? 15.094 -5.797 -16.953 1 90.56 59 LEU B O 1
ATOM 1333 N N . ALA B 1 60 ? 15.227 -3.602 -17.234 1 83.12 60 ALA B N 1
ATOM 1334 C CA . ALA B 1 60 ? 16.391 -3.48 -16.344 1 83.12 60 ALA B CA 1
ATOM 1335 C C . ALA B 1 60 ? 16 -2.814 -15.023 1 83.12 60 ALA B C 1
ATOM 1337 O O . ALA B 1 60 ? 16.766 -2.83 -14.062 1 83.12 60 ALA B O 1
ATOM 1338 N N . ASN B 1 61 ? 14.93 -2.273 -14.906 1 92 61 ASN B N 1
ATOM 1339 C CA . ASN B 1 61 ? 14.508 -1.561 -13.703 1 92 61 ASN B CA 1
ATOM 1340 C C . ASN B 1 61 ? 13.656 -2.445 -12.797 1 92 61 ASN B C 1
ATOM 1342 O O . ASN B 1 61 ? 12.789 -3.176 -13.273 1 92 61 ASN B O 1
ATOM 1346 N N . LEU B 1 62 ? 13.984 -2.443 -11.5 1 91.25 62 LEU B N 1
ATOM 1347 C CA . LEU B 1 62 ? 13.328 -3.285 -10.508 1 91.25 62 LEU B CA 1
ATOM 1348 C C . LEU B 1 62 ? 11.82 -3.064 -10.523 1 91.25 62 LEU B C 1
ATOM 1350 O O . LEU B 1 62 ? 11.047 -4.016 -10.391 1 91.25 62 LEU B O 1
ATOM 1354 N N . THR B 1 63 ? 11.453 -1.843 -10.773 1 91 63 THR B N 1
ATOM 1355 C CA . THR B 1 63 ? 10.031 -1.508 -10.797 1 91 63 THR B CA 1
ATOM 1356 C C . THR B 1 63 ? 9.336 -2.176 -11.984 1 91 63 THR B C 1
ATOM 1358 O O . THR B 1 63 ? 8.273 -2.779 -11.828 1 91 63 THR B O 1
ATOM 1361 N N . GLU B 1 64 ? 9.961 -2.104 -13.086 1 94.44 64 GLU B N 1
ATOM 1362 C CA . GLU B 1 64 ? 9.375 -2.689 -14.289 1 94.44 64 GLU B CA 1
ATOM 1363 C C . GLU B 1 64 ? 9.312 -4.211 -14.188 1 94.44 64 GLU B C 1
ATOM 1365 O O . GLU B 1 64 ? 8.336 -4.824 -14.633 1 94.44 64 GLU B O 1
ATOM 1370 N N . CYS B 1 65 ? 10.328 -4.785 -13.633 1 95.81 65 CYS B N 1
ATOM 1371 C CA . CYS B 1 65 ? 10.352 -6.234 -13.461 1 95.81 65 CYS B CA 1
ATOM 1372 C C . CYS B 1 65 ? 9.242 -6.691 -12.523 1 95.81 65 CYS B C 1
ATOM 1374 O O . CYS B 1 65 ? 8.516 -7.641 -12.828 1 95.81 65 CYS B O 1
ATOM 1376 N N . ALA B 1 66 ? 9.156 -5.977 -11.398 1 95.94 66 ALA B N 1
ATOM 1377 C CA . ALA B 1 66 ? 8.109 -6.297 -10.438 1 95.94 66 ALA B CA 1
ATOM 1378 C C . ALA B 1 66 ? 6.727 -6.18 -11.078 1 95.94 66 ALA B C 1
ATOM 1380 O O . ALA B 1 66 ? 5.863 -7.035 -10.867 1 95.94 66 ALA B O 1
ATOM 1381 N N . GLU B 1 67 ? 6.52 -5.199 -11.852 1 95.12 67 GLU B N 1
ATOM 1382 C CA . GLU B 1 67 ? 5.25 -4.988 -12.539 1 95.12 67 GLU B CA 1
ATOM 1383 C C . GLU B 1 67 ? 4.969 -6.109 -13.539 1 95.12 67 GLU B C 1
ATOM 1385 O O . GLU B 1 67 ? 3.859 -6.645 -13.578 1 95.12 67 GLU B O 1
ATOM 1390 N N . TRP B 1 68 ? 5.984 -6.395 -14.312 1 96.12 68 TRP B N 1
ATOM 1391 C CA . TRP B 1 68 ? 5.836 -7.461 -15.297 1 96.12 68 TRP B CA 1
ATOM 1392 C C . TRP B 1 68 ? 5.453 -8.773 -14.625 1 96.12 68 TRP B C 1
ATOM 1394 O O . TRP B 1 68 ? 4.504 -9.445 -15.047 1 96.12 68 TRP B O 1
ATOM 1404 N N . GLU B 1 69 ? 6.188 -9.141 -13.57 1 96.56 69 GLU B N 1
ATOM 1405 C CA . GLU B 1 69 ? 5.914 -10.375 -12.836 1 96.56 69 GLU B CA 1
ATOM 1406 C C . GLU B 1 69 ? 4.48 -10.398 -12.32 1 96.56 69 GLU B C 1
ATOM 1408 O O . GLU B 1 69 ? 3.789 -11.414 -12.438 1 96.56 69 GLU B O 1
ATOM 1413 N N . PHE B 1 70 ? 4.121 -9.328 -11.781 1 96.25 70 PHE B N 1
ATOM 1414 C CA . PHE B 1 70 ? 2.805 -9.219 -11.164 1 96.25 70 PHE B CA 1
ATOM 1415 C C . PHE B 1 70 ? 1.701 -9.375 -12.203 1 96.25 70 PHE B C 1
ATOM 1417 O O . PHE B 1 70 ? 0.819 -10.219 -12.055 1 96.25 70 PHE B O 1
ATOM 1424 N N . TYR B 1 71 ? 1.734 -8.695 -13.328 1 96 71 TYR B N 1
ATOM 1425 C CA . TYR B 1 71 ? 0.652 -8.664 -14.305 1 96 71 TYR B CA 1
ATOM 1426 C C . TYR B 1 71 ? 0.689 -9.898 -15.203 1 96 71 TYR B C 1
ATOM 1428 O O . TYR B 1 71 ? -0.313 -10.242 -15.836 1 96 71 TYR B O 1
ATOM 1436 N N . ASN B 1 72 ? 1.755 -10.57 -15.297 1 96.19 72 ASN B N 1
ATOM 1437 C CA . ASN B 1 72 ? 1.855 -11.758 -16.125 1 96.19 72 ASN B CA 1
ATOM 1438 C C . ASN B 1 72 ? 1.7 -13.039 -15.312 1 96.19 72 ASN B C 1
ATOM 1440 O O . ASN B 1 72 ? 2.018 -14.133 -15.781 1 96.19 72 ASN B O 1
ATOM 1444 N N . GLY B 1 73 ? 1.371 -12.875 -14.039 1 95.12 73 GLY B N 1
ATOM 1445 C CA . GLY B 1 73 ? 1.051 -14.031 -13.219 1 95.12 73 GLY B CA 1
ATOM 1446 C C . GLY B 1 73 ? 2.279 -14.781 -12.734 1 95.12 73 GLY B C 1
ATOM 1447 O O . GLY B 1 73 ? 2.232 -15.992 -12.516 1 95.12 73 GLY B O 1
ATOM 1448 N N . LYS B 1 74 ? 3.398 -14.07 -12.617 1 96.19 74 LYS B N 1
ATOM 1449 C CA . LYS B 1 74 ? 4.656 -14.703 -12.211 1 96.19 74 LYS B CA 1
ATOM 1450 C C . LYS B 1 74 ? 5.004 -14.359 -10.766 1 96.19 74 LYS B C 1
ATOM 1452 O O . LYS B 1 74 ? 6.137 -14.578 -10.328 1 96.19 74 LYS B O 1
ATOM 1457 N N . LEU B 1 75 ? 4.148 -13.828 -10.062 1 95.62 75 LEU B N 1
ATOM 1458 C CA . LEU B 1 75 ? 4.281 -13.469 -8.648 1 95.62 75 LEU B CA 1
ATOM 1459 C C . LEU B 1 75 ? 3.184 -14.125 -7.82 1 95.62 75 LEU B C 1
ATOM 1461 O O . LEU B 1 75 ? 1.996 -13.922 -8.086 1 95.62 75 LEU B O 1
ATOM 1465 N N . ASP B 1 76 ? 3.639 -14.883 -6.859 1 95.75 76 ASP B N 1
ATOM 1466 C CA . ASP B 1 76 ? 2.686 -15.508 -5.949 1 95.75 76 ASP B CA 1
ATOM 1467 C C . ASP B 1 76 ? 2.48 -14.656 -4.699 1 95.75 76 ASP B C 1
ATOM 1469 O O . ASP B 1 76 ? 3.381 -13.922 -4.285 1 95.75 76 ASP B O 1
ATOM 1473 N N . GLY B 1 77 ? 1.324 -14.797 -4.156 1 94.19 77 GLY B N 1
ATOM 1474 C CA . GLY B 1 77 ? 0.995 -14.039 -2.957 1 94.19 77 GLY B CA 1
ATOM 1475 C C . GLY B 1 77 ? -0.495 -13.812 -2.789 1 94.19 77 GLY B C 1
ATOM 1476 O O . GLY B 1 77 ? -1.308 -14.469 -3.443 1 94.19 77 GLY B O 1
ATOM 1477 N N . SER B 1 78 ? -0.814 -12.906 -1.79 1 93.44 78 SER B N 1
ATOM 1478 C CA . SER B 1 78 ? -2.211 -12.609 -1.493 1 93.44 78 SER B CA 1
ATOM 1479 C C . SER B 1 78 ? -2.357 -11.242 -0.838 1 93.44 78 SER B C 1
ATOM 1481 O O . SER B 1 78 ? -1.374 -10.664 -0.374 1 93.44 78 SER B O 1
ATOM 1483 N N . ILE B 1 79 ? -3.584 -10.812 -0.925 1 91.56 79 ILE B N 1
ATOM 1484 C CA . ILE B 1 79 ? -3.953 -9.641 -0.138 1 91.56 79 ILE B CA 1
ATOM 1485 C C . ILE B 1 79 ? -4.984 -10.031 0.917 1 91.56 79 ILE B C 1
ATOM 1487 O O . ILE B 1 79 ? -5.793 -10.938 0.699 1 91.56 79 ILE B O 1
ATOM 1491 N N . THR B 1 80 ? -4.945 -9.312 2.029 1 90.44 80 THR B N 1
ATOM 1492 C CA . THR B 1 80 ? -5.887 -9.539 3.119 1 90.44 80 THR B CA 1
ATOM 1493 C C . THR B 1 80 ? -6.789 -8.328 3.324 1 90.44 80 THR B C 1
ATOM 1495 O O . THR B 1 80 ? -6.305 -7.195 3.406 1 90.44 80 THR B O 1
ATOM 1498 N N . ARG B 1 81 ? -8.109 -8.57 3.295 1 90.25 81 ARG B N 1
ATOM 1499 C CA . ARG B 1 81 ? -9.094 -7.527 3.553 1 90.25 81 ARG B CA 1
ATOM 1500 C C . ARG B 1 81 ? -9.789 -7.746 4.895 1 90.25 81 ARG B C 1
ATOM 1502 O O . ARG B 1 81 ? -10.375 -8.805 5.129 1 90.25 81 ARG B O 1
ATOM 1509 N N . GLY B 1 82 ? -9.734 -6.742 5.695 1 89 82 GLY B N 1
ATOM 1510 C CA . GLY B 1 82 ? -10.391 -6.812 6.996 1 89 82 GLY B CA 1
ATOM 1511 C C . GLY B 1 82 ? -11.742 -6.129 7.02 1 89 82 GLY B C 1
ATOM 1512 O O . GLY B 1 82 ? -12 -5.219 6.227 1 89 82 GLY B O 1
ATOM 1513 N N . HIS B 1 83 ? -12.516 -6.578 8.016 1 88.94 83 HIS B N 1
ATOM 1514 C CA . HIS B 1 83 ? -13.828 -5.988 8.25 1 88.94 83 HIS B CA 1
ATOM 1515 C C . HIS B 1 83 ? -13.906 -5.348 9.633 1 88.94 83 HIS B C 1
ATOM 1517 O O . HIS B 1 83 ? -13.117 -5.684 10.516 1 88.94 83 HIS B O 1
ATOM 1523 N N . PRO B 1 84 ? -14.789 -4.477 9.891 1 85 84 PRO B N 1
ATOM 1524 C CA . PRO B 1 84 ? -14.891 -3.762 11.164 1 85 84 PRO B CA 1
ATOM 1525 C C . PRO B 1 84 ? -15.07 -4.699 12.352 1 85 84 PRO B C 1
ATOM 1527 O O . PRO B 1 84 ? -14.625 -4.391 13.461 1 85 84 PRO B O 1
ATOM 1530 N N . ASN B 1 85 ? -15.625 -5.852 12.195 1 88.56 85 ASN B N 1
ATOM 1531 C CA . ASN B 1 85 ? -15.875 -6.773 13.289 1 88.56 85 ASN B CA 1
ATOM 1532 C C . ASN B 1 85 ? -14.672 -7.66 13.57 1 88.56 85 ASN B C 1
ATOM 1534 O O . ASN B 1 85 ? -14.734 -8.562 14.414 1 88.56 85 ASN B O 1
ATOM 1538 N N . GLY B 1 86 ? -13.609 -7.504 12.773 1 89.19 86 GLY B N 1
ATOM 1539 C CA . GLY B 1 86 ? -12.383 -8.25 12.984 1 89.19 86 GLY B CA 1
ATOM 1540 C C . GLY B 1 86 ? -12.219 -9.406 12.016 1 89.19 86 GLY B C 1
ATOM 1541 O O . GLY B 1 86 ? -11.125 -9.969 11.891 1 89.19 86 GLY B O 1
ATOM 1542 N N . ASP B 1 87 ? -13.25 -9.789 11.336 1 93.5 87 ASP B N 1
ATOM 1543 C CA . ASP B 1 87 ? -13.156 -10.836 10.32 1 93.5 87 ASP B CA 1
ATOM 1544 C C . ASP B 1 87 ? -12.297 -10.383 9.141 1 93.5 87 ASP B C 1
ATOM 1546 O O . ASP B 1 87 ? -12.07 -9.188 8.961 1 93.5 87 ASP B O 1
ATOM 1550 N N . TYR B 1 88 ? -11.812 -11.375 8.438 1 94.19 88 TYR B N 1
ATOM 1551 C CA . TYR B 1 88 ? -10.984 -10.992 7.297 1 94.19 88 TYR B CA 1
ATOM 1552 C C . TYR B 1 88 ? -11.078 -12.031 6.188 1 94.19 88 TYR B C 1
ATOM 1554 O O . TYR B 1 88 ? -11.555 -13.141 6.406 1 94.19 88 TYR B O 1
ATOM 1562 N N . GLU B 1 89 ? -10.695 -11.562 5.016 1 95.38 89 GLU B N 1
ATOM 1563 C CA . GLU B 1 89 ? -10.641 -12.406 3.822 1 95.38 89 GLU B CA 1
ATOM 1564 C C . GLU B 1 89 ? -9.258 -12.359 3.172 1 95.38 89 GLU B C 1
ATOM 1566 O O . GLU B 1 89 ? -8.602 -11.32 3.178 1 95.38 89 GLU B O 1
ATOM 1571 N N . VAL B 1 90 ? -8.906 -13.484 2.598 1 94.06 90 VAL B N 1
ATOM 1572 C CA . VAL B 1 90 ? -7.641 -13.555 1.874 1 94.06 90 VAL B CA 1
ATOM 1573 C C . VAL B 1 90 ? -7.906 -13.82 0.393 1 94.06 90 VAL B C 1
ATOM 1575 O O . VAL B 1 90 ? -8.648 -14.742 0.044 1 94.06 90 VAL B O 1
ATOM 1578 N N . TRP B 1 91 ? -7.406 -12.977 -0.458 1 94.75 91 TRP B N 1
ATOM 1579 C CA . TRP B 1 91 ? -7.527 -13.102 -1.907 1 94.75 91 TRP B CA 1
ATOM 1580 C C . TRP B 1 91 ? -6.168 -13.367 -2.545 1 94.75 91 TRP B C 1
ATOM 1582 O O . TRP B 1 91 ? -5.25 -12.547 -2.438 1 94.75 91 TRP B O 1
ATOM 1592 N N . LYS B 1 92 ? -6.012 -14.539 -3.166 1 95.06 92 LYS B N 1
ATOM 1593 C CA . LYS B 1 92 ? -4.781 -14.828 -3.896 1 95.06 92 LYS B CA 1
ATOM 1594 C C . LYS B 1 92 ? -4.664 -13.961 -5.145 1 95.06 92 LYS B C 1
ATOM 1596 O O . LYS B 1 92 ? -5.672 -13.594 -5.75 1 95.06 92 LYS B O 1
ATOM 1601 N N . PHE B 1 93 ? -3.402 -13.711 -5.539 1 96.06 93 PHE B N 1
ATOM 1602 C CA . PHE B 1 93 ? -3.168 -12.906 -6.73 1 96.06 93 PHE B CA 1
ATOM 1603 C C . PHE B 1 93 ? -3.799 -13.555 -7.957 1 96.06 93 PHE B C 1
ATOM 1605 O O . PHE B 1 93 ? -4.266 -12.859 -8.859 1 96.06 93 PHE B O 1
ATOM 1612 N N . SER B 1 94 ? -3.893 -14.836 -7.93 1 95 94 SER B N 1
ATOM 1613 C CA . SER B 1 94 ? -4.414 -15.578 -9.07 1 95 94 SER B CA 1
ATOM 1614 C C . SER B 1 94 ? -5.938 -15.508 -9.133 1 95 94 SER B C 1
ATOM 1616 O O . SER B 1 94 ? -6.539 -15.852 -10.148 1 95 94 SER B O 1
ATOM 1618 N N . GLU B 1 95 ? -6.566 -15.062 -8.07 1 94.75 95 GLU B N 1
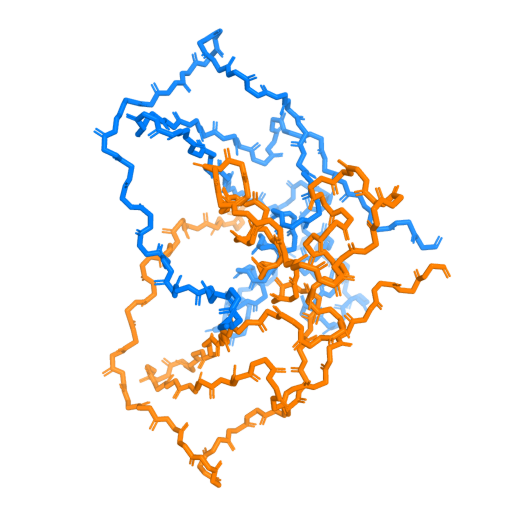ATOM 1619 C CA . GLU B 1 95 ? -8.023 -15.086 -7.957 1 94.75 95 GLU B CA 1
ATOM 1620 C C . GLU B 1 95 ? -8.625 -13.719 -8.273 1 94.75 95 GLU B C 1
ATOM 1622 O O . GLU B 1 95 ? -9.844 -13.586 -8.383 1 94.75 95 GLU B O 1
ATOM 1627 N N . VAL B 1 96 ? -7.793 -12.742 -8.367 1 95.81 96 VAL B N 1
ATOM 1628 C CA . VAL B 1 96 ? -8.336 -11.391 -8.438 1 95.81 96 VAL B CA 1
ATOM 1629 C C . VAL B 1 96 ? -8.016 -10.773 -9.797 1 95.81 96 VAL B C 1
ATOM 1631 O O . VAL B 1 96 ? -7.016 -11.125 -10.422 1 95.81 96 VAL B O 1
ATOM 1634 N N . ILE B 1 97 ? -8.938 -9.906 -10.203 1 95.25 97 ILE B N 1
ATOM 1635 C CA . ILE B 1 97 ? -8.672 -9.055 -11.359 1 95.25 97 ILE B CA 1
ATOM 1636 C C . ILE B 1 97 ? -7.852 -7.844 -10.93 1 95.25 97 ILE B C 1
ATOM 1638 O O . ILE B 1 97 ? -8.266 -7.086 -10.047 1 95.25 97 ILE B O 1
ATOM 1642 N N . LYS B 1 98 ? -6.738 -7.645 -11.547 1 93.56 98 LYS B N 1
ATOM 1643 C CA . LYS B 1 98 ? -5.777 -6.613 -11.164 1 93.56 98 LYS B CA 1
ATOM 1644 C C . LYS B 1 98 ? -6.016 -5.324 -11.945 1 93.56 98 LYS B C 1
ATOM 1646 O O . LYS B 1 98 ? -5.996 -5.328 -13.18 1 93.56 98 LYS B O 1
ATOM 1651 N N . SER B 1 99 ? -6.184 -4.309 -11.156 1 89.69 99 SER B N 1
ATOM 1652 C CA . SER B 1 99 ? -6.359 -3.004 -11.789 1 89.69 99 SER B CA 1
ATOM 1653 C C . SER B 1 99 ? -5.047 -2.49 -12.367 1 89.69 99 SER B C 1
ATOM 1655 O O . SER B 1 99 ? -3.971 -2.779 -11.836 1 89.69 99 SER B O 1
ATOM 1657 N N . LYS B 1 100 ? -5.148 -1.802 -13.508 1 86.19 100 LYS B N 1
ATOM 1658 C CA . LYS B 1 100 ? -3.982 -1.158 -14.109 1 86.19 100 LYS B CA 1
ATOM 1659 C C . LYS B 1 100 ? -4.176 0.353 -14.195 1 86.19 100 LYS B C 1
ATOM 1661 O O . LYS B 1 100 ? -5.281 0.83 -14.453 1 86.19 100 LYS B O 1
ATOM 1666 N N . GLN B 1 101 ? -3.025 0.92 -13.844 1 74.5 101 GLN B N 1
ATOM 1667 C CA . GLN B 1 101 ? -3.078 2.367 -14.031 1 74.5 101 GLN B CA 1
ATOM 1668 C C . GLN B 1 101 ? -3.32 2.723 -15.5 1 74.5 101 GLN B C 1
ATOM 1670 O O . GLN B 1 101 ? -2.689 2.158 -16.391 1 74.5 101 GLN B O 1
ATOM 1675 N N . GLU B 1 102 ? -4.406 3.279 -15.844 1 64.69 102 GLU B N 1
ATOM 1676 C CA . GLU B 1 102 ? -4.66 3.705 -17.219 1 64.69 102 GLU B CA 1
ATOM 1677 C C . GLU B 1 102 ? -3.572 4.656 -17.703 1 64.69 102 GLU B C 1
ATOM 1679 O O . GLU B 1 102 ? -3.213 5.609 -17.016 1 64.69 102 GLU B O 1
ATOM 1684 N N . LYS B 1 103 ? -2.707 4.176 -18.641 1 54.34 103 LYS B N 1
ATOM 1685 C CA . LYS B 1 103 ? -1.722 5.035 -19.297 1 54.34 103 LYS B CA 1
ATOM 1686 C C . LYS B 1 103 ? -2.387 5.98 -20.297 1 54.34 103 LYS B C 1
ATOM 1688 O O . LYS B 1 103 ? -3.371 5.613 -20.938 1 54.34 103 LYS B O 1
#

Solvent-accessible surface area (backbone atoms only — not comparable to full-atom values): 12369 Å² total; per-residue (Å²): 131,65,54,68,58,67,91,53,59,71,70,78,68,77,40,56,78,35,56,81,87,62,43,85,74,70,61,55,36,56,57,38,58,47,29,42,51,39,47,54,45,34,48,44,45,73,73,65,49,79,74,63,86,82,57,59,80,84,56,79,45,60,65,56,45,31,48,50,29,53,78,70,69,46,44,39,40,64,49,76,49,76,44,97,84,24,29,30,31,75,46,42,54,90,65,36,47,74,60,69,84,75,126,132,66,53,67,58,67,90,54,58,72,72,76,68,78,38,55,80,35,56,79,88,63,45,85,73,72,62,55,35,56,56,38,58,47,30,41,51,40,47,54,45,34,48,43,45,73,72,65,49,79,75,64,86,83,54,58,82,86,55,79,46,61,64,56,44,32,48,49,30,52,78,69,68,47,45,39,41,66,48,76,48,76,45,96,83,24,29,30,31,73,44,42,54,89,66,35,48,73,59,68,83,74,127